Protein AF-T1GSB5-F1 (afdb_monomer_lite)

Structure (mmCIF, N/CA/C/O backbone):
data_AF-T1GSB5-F1
#
_entry.id   AF-T1GSB5-F1
#
loop_
_atom_site.group_PDB
_atom_site.id
_atom_site.type_symbol
_atom_site.label_atom_id
_atom_site.label_alt_id
_atom_site.label_comp_id
_atom_site.label_asym_id
_atom_site.label_entity_id
_atom_site.label_seq_id
_atom_site.pdbx_PDB_ins_code
_atom_site.Cartn_x
_atom_site.Cartn_y
_atom_site.Cartn_z
_atom_site.occupancy
_atom_site.B_iso_or_equiv
_atom_site.auth_seq_id
_atom_site.auth_comp_id
_atom_site.auth_asym_id
_atom_site.auth_atom_id
_atom_site.pdbx_PDB_model_num
ATOM 1 N N . MET A 1 1 ? -2.042 24.704 -42.671 1.00 27.41 1 MET A N 1
ATOM 2 C CA . MET A 1 1 ? -1.997 23.241 -42.482 1.00 27.41 1 MET A CA 1
ATOM 3 C C . MET A 1 1 ? -1.054 22.959 -41.323 1.00 27.41 1 MET A C 1
ATOM 5 O O . MET A 1 1 ? 0.122 23.204 -41.511 1.00 27.41 1 MET A O 1
ATOM 9 N N . GLN A 1 2 ? -1.599 22.495 -40.184 1.00 26.61 2 GLN A N 1
ATOM 10 C CA . GLN A 1 2 ? -0.945 21.696 -39.120 1.00 26.61 2 GLN A CA 1
ATOM 11 C C . GLN A 1 2 ? 0.297 22.291 -38.406 1.00 26.61 2 GLN A C 1
ATOM 13 O O . GLN A 1 2 ? 1.232 22.729 -39.048 1.00 26.61 2 GLN A O 1
ATOM 18 N N . ARG A 1 3 ? 0.440 22.290 -37.076 1.00 23.73 3 ARG A N 1
ATOM 19 C CA . ARG A 1 3 ? -0.211 21.574 -35.964 1.00 23.73 3 ARG A CA 1
ATOM 20 C C . ARG A 1 3 ? -0.154 22.476 -34.725 1.00 23.73 3 ARG A C 1
ATOM 22 O O . ARG A 1 3 ? 0.931 22.898 -34.340 1.00 23.73 3 ARG A O 1
ATOM 29 N N . GLU A 1 4 ? -1.296 22.697 -34.084 1.00 26.02 4 GLU A N 1
ATOM 30 C CA . GLU A 1 4 ? -1.343 23.079 -32.673 1.00 26.02 4 GLU A CA 1
ATOM 31 C C . GLU A 1 4 ? -1.074 21.816 -31.849 1.00 26.02 4 GLU A C 1
ATOM 33 O O . GLU A 1 4 ? -1.801 20.824 -31.935 1.00 26.02 4 GLU A O 1
ATOM 38 N N . THR A 1 5 ? 0.027 21.812 -31.106 1.00 27.00 5 THR A N 1
ATOM 39 C CA . THR A 1 5 ? 0.321 20.797 -30.096 1.00 27.00 5 THR A CA 1
ATOM 40 C C . THR A 1 5 ? -0.584 21.059 -28.899 1.00 27.00 5 THR A C 1
ATOM 42 O O . THR A 1 5 ? -0.429 22.077 -28.230 1.00 27.00 5 THR A O 1
ATOM 45 N N . SER A 1 6 ? -1.556 20.179 -28.646 1.00 25.17 6 SER A N 1
ATOM 46 C CA . SER A 1 6 ? -2.452 20.335 -27.501 1.00 25.17 6 SER A CA 1
ATOM 47 C C . SER A 1 6 ? -1.686 20.114 -26.194 1.00 25.17 6 SER A C 1
ATOM 49 O O . SER A 1 6 ? -1.368 18.979 -25.825 1.00 25.17 6 SER A O 1
ATOM 51 N N . ASP A 1 7 ? -1.429 21.206 -25.486 1.00 26.95 7 ASP A N 1
ATOM 52 C CA . ASP A 1 7 ? -1.072 21.219 -24.075 1.00 26.95 7 ASP A CA 1
ATOM 53 C C . ASP A 1 7 ? -2.255 20.710 -23.234 1.00 26.95 7 ASP A C 1
ATOM 55 O O . ASP A 1 7 ? -3.081 21.481 -22.752 1.00 26.95 7 ASP A O 1
ATOM 59 N N . TYR A 1 8 ? -2.331 19.398 -23.009 1.00 25.22 8 TYR A N 1
ATOM 60 C CA . TYR A 1 8 ? -3.141 18.825 -21.926 1.00 25.22 8 TYR A CA 1
ATOM 61 C C . TYR A 1 8 ? -2.272 18.593 -20.684 1.00 25.22 8 TYR A C 1
ATOM 63 O O . TYR A 1 8 ? -2.191 17.495 -20.137 1.00 25.22 8 TYR A O 1
ATOM 71 N N . TYR A 1 9 ? -1.627 19.659 -20.208 1.00 25.52 9 TYR A N 1
ATOM 72 C CA . TYR A 1 9 ? -1.204 19.745 -18.814 1.00 25.52 9 TYR A CA 1
ATOM 73 C C . TYR A 1 9 ? -2.394 20.240 -17.998 1.00 25.52 9 TYR A C 1
ATOM 75 O O . TYR A 1 9 ? -2.646 21.444 -17.909 1.00 25.52 9 TYR A O 1
ATOM 83 N N . GLN A 1 10 ? -3.127 19.327 -17.360 1.00 25.50 10 GLN A N 1
ATOM 84 C CA . GLN A 1 10 ? -4.038 19.736 -16.300 1.00 25.50 10 GLN A CA 1
ATOM 85 C C . GLN A 1 10 ? -3.184 20.168 -15.100 1.00 25.50 10 GLN A C 1
ATOM 87 O O . GLN A 1 10 ? -2.739 19.359 -14.289 1.00 25.50 10 GLN A O 1
ATOM 92 N N . LYS A 1 11 ? -2.897 21.475 -15.036 1.00 24.28 11 LYS A N 1
ATOM 93 C CA . LYS A 1 11 ? -2.396 22.163 -13.844 1.00 24.28 11 LYS A CA 1
ATOM 94 C C . LYS A 1 11 ? -3.353 21.850 -12.689 1.00 24.28 11 LYS A C 1
ATOM 96 O O . LYS A 1 11 ? -4.417 22.459 -12.606 1.00 24.28 11 LYS A O 1
ATOM 101 N N . CYS A 1 12 ? -2.971 20.962 -11.770 1.00 30.05 12 CYS A N 1
ATOM 102 C CA . CYS A 1 12 ? -3.531 20.994 -10.421 1.00 30.05 12 CYS A CA 1
ATOM 103 C C . CYS A 1 12 ? -3.135 22.348 -9.823 1.00 30.05 12 CYS A C 1
ATOM 105 O O . CYS A 1 12 ? -1.967 22.610 -9.531 1.00 30.05 12 CYS A O 1
ATOM 107 N N . ALA A 1 13 ? -4.102 23.262 -9.776 1.00 26.34 13 ALA A N 1
ATOM 108 C CA . ALA A 1 13 ? -3.912 24.616 -9.300 1.00 26.34 13 ALA A CA 1
ATOM 109 C C . ALA A 1 13 ? -3.315 24.609 -7.884 1.00 26.34 13 ALA A C 1
ATOM 111 O O . ALA A 1 13 ? -3.711 23.826 -7.020 1.00 26.34 13 ALA A O 1
ATOM 112 N N . ARG A 1 14 ? -2.349 25.511 -7.671 1.00 24.28 14 ARG A N 1
ATOM 113 C CA . ARG A 1 14 ? -1.792 25.895 -6.367 1.00 24.28 14 ARG A CA 1
ATOM 114 C C . ARG A 1 14 ? -2.858 25.864 -5.272 1.00 24.28 14 ARG A C 1
ATOM 116 O O . ARG A 1 14 ? -3.830 26.594 -5.391 1.00 24.28 14 ARG A O 1
ATOM 123 N N . SER A 1 15 ? -2.594 25.109 -4.201 1.00 37.84 15 SER A N 1
ATOM 124 C CA . SER A 1 15 ? -3.119 25.295 -2.837 1.00 37.84 15 SER A CA 1
ATOM 125 C C . SER A 1 15 ? -4.451 26.057 -2.758 1.00 37.84 15 SER A C 1
ATOM 127 O O . SER A 1 15 ? -4.499 27.199 -2.297 1.00 37.84 15 SER A O 1
ATOM 129 N N . VAL A 1 16 ? -5.538 25.417 -3.182 1.00 24.28 16 VAL A N 1
ATOM 130 C CA . VAL A 1 16 ? -6.895 25.873 -2.875 1.00 24.28 16 VAL A CA 1
ATOM 131 C C . VAL A 1 16 ? -7.483 24.875 -1.888 1.00 24.28 16 VAL A C 1
ATOM 133 O O . VAL A 1 16 ? -7.321 23.665 -2.048 1.00 24.28 16 VAL A O 1
ATOM 136 N N . LYS A 1 17 ? -8.086 25.397 -0.817 1.00 27.80 17 LYS A N 1
ATOM 137 C CA . LYS A 1 17 ? -8.740 24.630 0.249 1.00 27.80 17 LYS A CA 1
ATOM 138 C C . LYS A 1 17 ? -9.558 23.468 -0.322 1.00 27.80 17 LYS A C 1
ATOM 140 O O . LYS A 1 17 ? -10.192 23.614 -1.361 1.00 27.80 17 LYS A O 1
ATOM 145 N N . PHE A 1 18 ? -9.515 22.350 0.403 1.00 35.91 18 PHE A N 1
ATOM 146 C CA . PHE A 1 18 ? -10.178 21.075 0.131 1.00 35.91 18 PHE A CA 1
ATOM 147 C C . PHE A 1 18 ? -11.521 21.261 -0.596 1.00 35.91 18 PHE A C 1
ATOM 149 O O . PHE A 1 18 ? -12.503 21.677 0.011 1.00 35.91 18 PHE A O 1
ATOM 156 N N . GLN A 1 19 ? -11.558 20.977 -1.898 1.00 30.72 19 GLN A N 1
ATOM 157 C CA . GLN A 1 19 ? -12.811 20.893 -2.639 1.00 30.72 19 GLN A CA 1
ATOM 158 C C . GLN A 1 19 ? -13.264 19.438 -2.591 1.00 30.72 19 GLN A C 1
ATOM 160 O O . GLN A 1 19 ? -12.695 18.566 -3.250 1.00 30.72 19 GLN A O 1
ATOM 165 N N . THR A 1 20 ? -14.272 19.167 -1.762 1.00 37.06 20 THR A N 1
ATOM 166 C CA . THR A 1 20 ? -15.115 17.990 -1.941 1.00 37.06 20 THR A CA 1
ATOM 167 C C . THR A 1 20 ? -15.733 18.151 -3.327 1.00 37.06 20 THR A C 1
ATOM 169 O O . THR A 1 20 ? -16.366 19.163 -3.607 1.00 37.06 20 THR A O 1
ATOM 172 N N . ALA A 1 21 ? -15.499 17.218 -4.245 1.00 36.66 21 ALA A N 1
ATOM 173 C CA . ALA A 1 21 ? -16.064 17.270 -5.595 1.00 36.66 21 ALA A CA 1
ATOM 174 C C . ALA A 1 21 ? -17.594 17.019 -5.583 1.00 36.66 21 ALA A C 1
ATOM 176 O O . ALA A 1 21 ? -18.083 16.152 -6.291 1.00 36.66 21 ALA A O 1
ATOM 177 N N . GLY A 1 22 ? -18.344 17.685 -4.698 1.00 36.50 22 GLY A N 1
ATOM 178 C CA . GL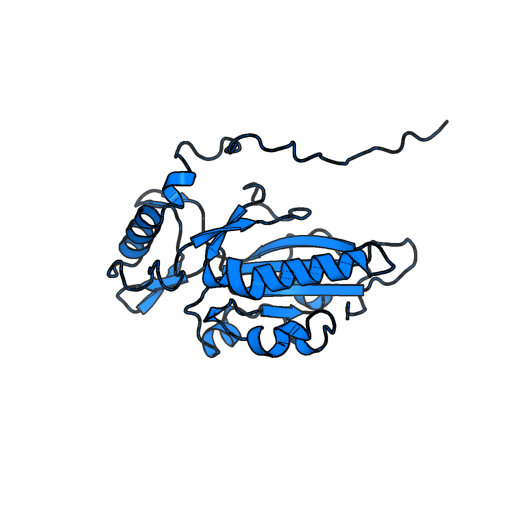Y A 1 22 ? -19.780 17.496 -4.473 1.00 36.50 22 GLY A CA 1
ATOM 179 C C . GLY A 1 22 ? -20.179 16.193 -3.766 1.00 36.50 22 GLY A C 1
ATOM 180 O O . GLY A 1 22 ? -21.348 16.022 -3.459 1.00 36.50 22 GLY A O 1
ATOM 181 N N . PHE A 1 23 ? -19.241 15.282 -3.476 1.00 39.94 23 PHE A N 1
ATOM 182 C CA . PHE A 1 23 ? -19.551 13.936 -2.957 1.00 39.94 23 PHE A CA 1
ATOM 183 C C . PHE A 1 23 ? -19.761 13.829 -1.436 1.00 39.94 23 PHE A C 1
ATOM 185 O O . PHE A 1 23 ? -20.215 12.791 -0.955 1.00 39.94 23 PHE A O 1
ATOM 192 N N . PHE A 1 24 ? -19.417 14.858 -0.660 1.00 44.34 24 PHE A N 1
ATOM 193 C CA . PHE A 1 24 ? -19.464 14.805 0.804 1.00 44.34 24 PHE A CA 1
ATOM 194 C C . PHE A 1 24 ? -20.102 16.075 1.370 1.00 44.34 24 PHE A C 1
ATOM 196 O O . PHE A 1 24 ? -19.541 17.158 1.215 1.00 44.34 24 PHE A O 1
ATOM 203 N N . GLU A 1 25 ? -21.253 15.922 2.033 1.00 44.69 25 GLU A N 1
ATOM 204 C CA . GLU A 1 25 ? -21.880 16.964 2.865 1.00 44.69 25 GLU A CA 1
ATOM 205 C C . GLU A 1 25 ? -21.176 17.101 4.231 1.00 44.69 25 GLU A C 1
ATOM 207 O O . GLU A 1 25 ? -21.160 18.176 4.827 1.00 44.69 25 GLU A O 1
ATOM 212 N N . ASP A 1 26 ? -20.525 16.030 4.703 1.00 52.28 26 ASP A N 1
ATOM 213 C CA . ASP A 1 26 ? -19.710 16.030 5.918 1.00 52.28 26 ASP A CA 1
ATOM 214 C C . ASP A 1 26 ? -18.351 16.711 5.703 1.00 52.28 26 ASP A C 1
ATOM 216 O O . ASP A 1 26 ? -17.688 16.538 4.675 1.00 52.28 26 ASP A O 1
ATOM 220 N N . ASN A 1 27 ? -17.860 17.406 6.736 1.00 67.00 27 ASN A N 1
ATOM 221 C CA . ASN A 1 27 ? -16.474 17.865 6.782 1.00 67.00 27 ASN A CA 1
ATOM 222 C C . ASN A 1 27 ? -15.537 16.644 6.830 1.00 67.00 27 ASN A C 1
ATOM 224 O O . ASN A 1 27 ? -15.262 16.100 7.901 1.00 67.00 27 ASN A O 1
ATOM 228 N N . VAL A 1 28 ? -15.042 16.218 5.665 1.00 68.75 28 VAL A N 1
ATOM 229 C CA . VAL A 1 28 ? -14.141 15.066 5.495 1.00 68.75 28 VAL A CA 1
ATOM 230 C C . VAL A 1 28 ? -12.932 15.149 6.430 1.00 68.75 28 VAL A C 1
ATOM 232 O O . VAL A 1 28 ? -12.463 14.121 6.915 1.00 68.75 28 VAL A O 1
ATOM 235 N N . ASP A 1 29 ? -12.465 16.353 6.776 1.00 73.19 29 ASP A N 1
ATOM 236 C CA . ASP A 1 29 ? -11.360 16.529 7.718 1.00 73.19 29 ASP A CA 1
ATOM 237 C C . ASP A 1 29 ? -11.669 15.932 9.095 1.00 73.19 29 ASP A C 1
ATOM 239 O O . ASP A 1 29 ? -10.795 15.337 9.728 1.00 73.19 29 ASP A O 1
ATOM 243 N N . ARG A 1 30 ? -12.929 16.029 9.531 1.00 81.69 30 ARG A N 1
ATOM 244 C CA . ARG A 1 30 ? -13.403 15.458 10.792 1.00 81.69 30 ARG A CA 1
ATOM 245 C C . ARG A 1 30 ? -13.349 13.934 10.772 1.00 81.69 30 ARG A C 1
ATOM 247 O O . ARG A 1 30 ? -12.925 13.354 11.771 1.00 81.69 30 ARG A O 1
ATOM 254 N N . LEU A 1 31 ? -13.710 13.304 9.651 1.00 83.88 31 LEU A N 1
ATOM 255 C CA . LEU A 1 31 ? -13.677 11.842 9.493 1.00 83.88 31 LEU A CA 1
ATOM 256 C C . LEU A 1 31 ? -12.251 11.293 9.630 1.00 83.88 31 LEU A C 1
ATOM 258 O O . LEU A 1 31 ? -12.049 10.226 10.200 1.00 83.88 31 LEU A O 1
ATOM 262 N N . TYR A 1 32 ? -11.254 12.064 9.186 1.00 86.00 32 TYR A N 1
ATOM 263 C CA . TYR A 1 32 ? -9.837 11.742 9.357 1.00 86.00 32 TYR A CA 1
ATOM 264 C C . TYR A 1 32 ? -9.255 12.167 10.716 1.00 86.00 32 TYR A C 1
ATOM 266 O O . TYR A 1 32 ? -8.073 11.936 10.957 1.00 86.00 32 TYR A O 1
ATOM 274 N N . SER A 1 33 ? -10.023 12.745 11.640 1.00 90.69 33 SER A N 1
ATOM 275 C CA . SER A 1 33 ? -9.501 12.998 12.987 1.00 90.69 33 SER A CA 1
ATOM 276 C C . SER A 1 33 ? -9.303 11.682 13.744 1.00 90.69 33 SER A C 1
ATOM 278 O O . SER A 1 33 ? -10.153 10.795 13.679 1.00 90.69 33 SER A O 1
ATOM 280 N N . PHE A 1 34 ? -8.211 11.567 14.506 1.00 92.88 34 PHE A N 1
ATOM 281 C CA . PHE A 1 34 ? -7.901 10.355 15.277 1.00 92.88 34 PHE A CA 1
ATOM 282 C C . PHE A 1 34 ? -9.098 9.863 16.104 1.00 92.88 34 PHE A C 1
ATOM 284 O O . PHE A 1 34 ? -9.452 8.692 16.041 1.00 92.88 34 PHE A O 1
ATOM 291 N N . ASN A 1 35 ? -9.760 10.774 16.827 1.00 94.19 35 ASN A N 1
ATOM 292 C CA . ASN A 1 35 ? -10.900 10.435 17.681 1.00 94.19 35 ASN A CA 1
ATOM 293 C C . ASN A 1 35 ? -12.100 9.922 16.867 1.00 94.19 35 ASN A C 1
ATOM 295 O O . ASN A 1 35 ? -12.763 8.984 17.298 1.00 94.19 35 ASN A O 1
ATOM 299 N N . SER A 1 36 ? -12.366 10.501 15.689 1.00 93.19 36 SER A N 1
ATOM 300 C CA . SER A 1 36 ? -13.464 10.050 14.826 1.00 93.19 36 SER A CA 1
ATOM 301 C C . SER A 1 36 ? -13.207 8.645 14.294 1.00 93.19 36 SER A C 1
ATOM 303 O O . SER A 1 36 ? -14.058 7.774 14.446 1.00 93.19 36 SER A O 1
ATOM 305 N N . GLN A 1 37 ? -12.027 8.403 13.718 1.00 93.81 37 GLN A N 1
ATOM 306 C CA . GLN A 1 37 ? -11.671 7.093 13.163 1.00 93.81 37 GLN A CA 1
ATOM 307 C C . GLN A 1 37 ? -11.713 6.005 14.234 1.00 93.81 37 GLN A C 1
ATOM 309 O O . GLN A 1 37 ? -12.339 4.963 14.049 1.00 93.81 37 GLN A O 1
ATOM 314 N N . LYS A 1 38 ? -11.075 6.292 15.375 1.00 95.50 38 LYS A N 1
ATOM 315 C CA . LYS A 1 38 ? -11.002 5.413 16.534 1.00 95.50 38 LYS A CA 1
ATOM 316 C C . LYS A 1 38 ? -12.399 5.020 17.011 1.00 95.50 38 LYS A C 1
ATOM 318 O O . LYS A 1 38 ? -12.650 3.833 17.201 1.00 95.50 38 LYS A O 1
ATOM 323 N N . SER A 1 39 ? -13.314 5.982 17.127 1.00 95.75 39 SER A N 1
ATOM 324 C CA . SER A 1 39 ? -14.686 5.718 17.561 1.00 95.75 39 SER A CA 1
ATOM 325 C C . SER A 1 39 ? -15.496 4.935 16.520 1.00 95.75 39 SER A C 1
ATOM 327 O O . SER A 1 39 ? -16.084 3.903 16.845 1.00 95.75 39 SER A O 1
ATOM 329 N N . VAL A 1 40 ? -15.490 5.370 15.254 1.00 95.25 40 VAL A N 1
ATOM 330 C CA . VAL A 1 40 ? -16.286 4.755 14.175 1.00 95.25 40 VAL A CA 1
ATOM 331 C C . VAL A 1 40 ? -15.856 3.312 13.916 1.00 95.25 40 VAL A C 1
ATOM 333 O O . VAL A 1 40 ? -16.686 2.403 13.956 1.00 95.25 40 VAL A O 1
ATOM 336 N N . ILE A 1 41 ? -14.560 3.080 13.697 1.00 96.81 41 ILE A N 1
ATOM 337 C CA . ILE A 1 41 ? -14.050 1.757 13.317 1.00 96.81 41 ILE A CA 1
ATOM 338 C C . ILE A 1 41 ? -14.158 0.784 14.492 1.00 96.81 41 ILE A C 1
ATOM 340 O O . ILE A 1 41 ? -14.608 -0.346 14.312 1.00 96.81 41 ILE A O 1
ATOM 344 N N . SER A 1 42 ? -13.824 1.213 15.711 1.00 97.25 42 SER A N 1
ATOM 345 C CA . SER A 1 42 ? -13.904 0.325 16.878 1.00 97.25 42 SER A CA 1
ATOM 346 C C . SER A 1 42 ? -15.346 -0.052 17.209 1.00 97.25 42 SER A C 1
ATOM 348 O O . SER A 1 42 ? -15.613 -1.212 17.518 1.00 97.25 42 SER A O 1
ATOM 350 N N . LYS A 1 43 ? -16.293 0.886 17.056 1.00 97.06 43 LYS A N 1
ATOM 351 C CA . LYS A 1 43 ? -17.728 0.607 17.184 1.00 97.06 43 LYS A CA 1
ATOM 352 C C . LYS A 1 43 ? -18.216 -0.370 16.115 1.00 97.06 43 LYS A C 1
ATOM 354 O O . LYS A 1 43 ? -18.922 -1.311 16.463 1.00 97.06 43 LYS A O 1
ATOM 359 N N . SER A 1 44 ? -17.830 -0.176 14.851 1.00 96.06 44 SER A N 1
ATOM 360 C CA . SER A 1 44 ? -18.186 -1.086 13.749 1.00 96.06 44 SER A CA 1
ATOM 361 C C . SER A 1 44 ? -17.680 -2.513 14.004 1.00 96.06 44 SER A C 1
ATOM 363 O O . SER A 1 44 ? -18.412 -3.483 13.814 1.00 96.06 44 SER A O 1
ATOM 365 N N . LEU A 1 45 ? -16.460 -2.644 14.532 1.00 97.00 45 LEU A N 1
ATOM 366 C CA . LEU A 1 45 ? -15.840 -3.925 14.883 1.00 97.00 45 LEU A CA 1
ATOM 367 C C . LEU A 1 45 ? -16.299 -4.488 16.244 1.00 97.00 45 LEU A C 1
ATOM 369 O O . LEU A 1 45 ? -15.967 -5.625 16.584 1.00 97.00 45 LEU A O 1
ATOM 373 N N . GLY A 1 46 ? -17.028 -3.710 17.048 1.00 97.12 46 GLY A N 1
ATOM 374 C CA . GLY A 1 46 ? -17.441 -4.083 18.401 1.00 97.12 46 GLY A CA 1
ATOM 375 C C . GLY A 1 46 ? -16.275 -4.312 19.372 1.00 97.12 46 GLY A C 1
ATOM 376 O O . GLY A 1 46 ? -16.385 -5.169 20.245 1.00 97.12 46 GLY A O 1
ATOM 377 N N . VAL A 1 47 ? -15.154 -3.605 19.207 1.00 97.56 47 VAL A N 1
ATOM 378 C CA . VAL A 1 47 ? -13.928 -3.758 20.015 1.00 97.56 47 VAL A CA 1
ATOM 379 C C . VAL A 1 47 ? -13.631 -2.509 20.844 1.00 97.56 47 VAL A C 1
ATOM 381 O O . VAL A 1 47 ? -14.155 -1.430 20.575 1.00 97.56 47 VAL A O 1
ATOM 384 N N . ALA A 1 48 ? -12.752 -2.644 21.841 1.00 97.31 48 ALA A N 1
ATOM 385 C CA . ALA A 1 48 ? -12.235 -1.499 22.581 1.00 97.31 48 ALA A CA 1
ATOM 386 C C . ALA A 1 48 ? -11.465 -0.552 21.653 1.00 97.31 48 ALA A C 1
AT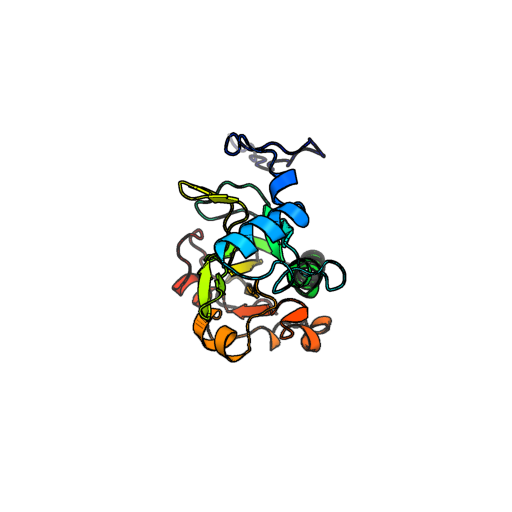OM 388 O O . ALA A 1 48 ? -10.696 -0.992 20.794 1.00 97.31 48 ALA A O 1
ATOM 389 N N . GLU A 1 49 ? -11.619 0.752 21.873 1.00 94.56 49 GLU A N 1
ATOM 390 C CA . GLU A 1 49 ? -11.027 1.756 20.996 1.00 94.56 49 GLU A CA 1
ATOM 391 C C . GLU A 1 49 ? -9.484 1.754 20.981 1.00 94.56 49 GLU A C 1
ATOM 393 O O . GLU A 1 49 ? -8.863 2.297 20.072 1.00 94.56 49 GLU A O 1
ATOM 398 N N . THR A 1 50 ? -8.848 1.148 21.984 1.00 94.38 50 THR A N 1
ATOM 399 C CA . THR A 1 50 ? -7.389 1.003 22.097 1.00 94.38 50 THR A CA 1
ATOM 400 C C . THR A 1 50 ? -6.833 -0.213 21.352 1.00 94.38 50 THR A C 1
ATOM 402 O O . THR A 1 50 ? -5.619 -0.357 21.267 1.00 94.38 50 THR A O 1
ATOM 405 N N . LYS A 1 51 ? -7.681 -1.095 20.797 1.00 96.56 51 LYS A N 1
ATOM 406 C CA . LYS A 1 51 ? -7.229 -2.341 20.148 1.00 96.56 51 LYS A CA 1
ATOM 407 C C . LYS A 1 51 ? -6.398 -2.088 18.884 1.00 96.56 51 LYS A C 1
ATOM 409 O O . LYS A 1 51 ? -5.426 -2.797 18.647 1.00 96.56 51 LYS A O 1
ATOM 414 N N . TYR A 1 52 ? -6.806 -1.110 18.074 1.00 96.69 52 TYR A N 1
ATOM 415 C CA . TYR A 1 52 ? -6.223 -0.828 16.752 1.00 96.69 52 TYR A CA 1
ATOM 416 C C . TYR A 1 52 ? -5.792 0.631 16.558 1.00 96.69 52 TYR A C 1
ATOM 418 O O . TYR A 1 52 ? -5.366 1.004 15.471 1.00 96.69 52 TYR A O 1
ATOM 426 N N . PHE A 1 53 ? -5.938 1.484 17.572 1.00 96.56 53 PHE A N 1
ATOM 427 C CA . PHE A 1 53 ? -5.611 2.900 17.443 1.00 96.56 53 PHE A CA 1
ATOM 428 C C . PHE A 1 53 ? -4.709 3.355 18.575 1.00 96.56 53 PHE A C 1
ATOM 430 O O . PHE A 1 53 ? -5.082 3.294 19.747 1.00 96.56 53 PHE A O 1
ATOM 437 N N . ASP A 1 54 ? -3.551 3.878 18.191 1.00 96.06 54 ASP A N 1
ATOM 438 C CA . ASP A 1 54 ? -2.557 4.453 19.085 1.00 96.06 54 ASP A CA 1
ATOM 439 C C . ASP A 1 54 ? -1.824 5.591 18.366 1.00 96.06 54 ASP A C 1
ATOM 441 O O . ASP A 1 54 ? -1.308 5.421 17.261 1.00 96.06 54 ASP A O 1
ATOM 445 N N . LYS A 1 55 ? -1.794 6.775 18.983 1.00 92.88 55 LYS A N 1
ATOM 446 C CA . LYS A 1 55 ? -1.100 7.931 18.408 1.00 92.88 55 LYS A CA 1
ATOM 447 C C . LYS A 1 55 ? 0.412 7.779 18.496 1.00 92.88 55 LYS A C 1
ATOM 449 O O . LYS A 1 55 ? 1.091 8.187 17.559 1.00 92.88 55 LYS A O 1
ATOM 454 N N . GLU A 1 56 ? 0.922 7.218 19.590 1.00 93.88 56 GLU A N 1
ATOM 455 C CA . GLU A 1 56 ? 2.362 7.145 19.855 1.00 93.88 56 GLU A CA 1
ATOM 456 C C . GLU A 1 56 ? 3.046 6.208 18.858 1.00 93.88 56 GLU A C 1
ATOM 458 O O . GLU A 1 56 ? 4.066 6.557 18.265 1.00 93.88 56 GLU A O 1
ATOM 463 N N . SER A 1 57 ? 2.404 5.077 18.562 1.00 92.94 57 SER A N 1
ATOM 464 C CA . SER A 1 57 ? 2.872 4.114 17.561 1.00 92.94 57 SER A CA 1
ATOM 465 C C . SER A 1 57 ? 2.470 4.453 16.116 1.00 92.94 57 SER A C 1
ATOM 467 O O . SER A 1 57 ? 2.640 3.622 15.226 1.00 92.94 57 SER A O 1
ATOM 469 N N . ASN A 1 58 ? 1.922 5.645 15.842 1.00 94.44 58 ASN A N 1
ATOM 470 C CA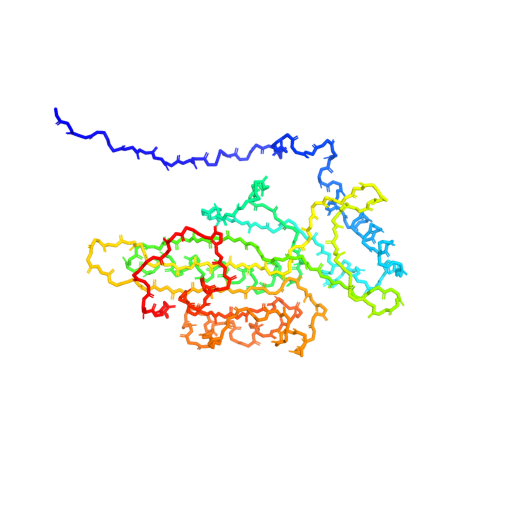 . ASN A 1 58 ? 1.400 6.033 14.521 1.00 94.44 58 ASN A CA 1
ATOM 471 C C . ASN A 1 58 ? 0.333 5.072 13.945 1.00 94.44 58 ASN A C 1
ATOM 473 O O . ASN A 1 58 ? 0.192 4.912 12.730 1.00 94.44 58 ASN A O 1
ATOM 477 N N . LEU A 1 59 ? -0.453 4.430 14.806 1.00 96.19 59 LEU A N 1
ATOM 478 C CA . LEU A 1 59 ? -1.555 3.547 14.430 1.00 96.19 59 LEU A CA 1
ATOM 479 C C . LEU A 1 59 ? -2.838 4.367 14.281 1.00 96.19 59 LEU A C 1
ATOM 481 O O . LEU A 1 59 ? -3.717 4.385 15.141 1.00 96.19 59 LEU A O 1
ATOM 485 N N . PHE A 1 60 ? -2.913 5.094 13.171 1.00 95.44 60 PHE A N 1
ATOM 486 C CA . PHE A 1 60 ? -4.092 5.829 12.723 1.00 95.44 60 PHE A CA 1
ATOM 487 C C . PHE A 1 60 ? -4.050 6.014 11.206 1.00 95.44 60 PHE A C 1
ATOM 489 O O . PHE A 1 60 ? -2.995 5.859 10.588 1.00 95.44 60 PHE A O 1
ATOM 496 N N . LEU A 1 61 ? -5.184 6.351 10.593 1.00 92.81 61 LEU A N 1
ATOM 497 C CA . LEU A 1 61 ? -5.255 6.584 9.155 1.00 92.81 61 LEU A CA 1
ATOM 498 C C . LEU A 1 61 ? -4.955 8.056 8.854 1.00 92.81 61 LEU A C 1
ATOM 500 O O . LEU A 1 61 ? -5.555 8.967 9.421 1.00 92.81 61 LEU A O 1
ATOM 504 N N . SER A 1 62 ? -4.033 8.312 7.941 1.00 87.12 62 SER A N 1
ATOM 505 C CA . SER A 1 62 ? -3.804 9.622 7.352 1.00 87.12 62 SER A CA 1
ATOM 506 C C . SER A 1 62 ? -4.355 9.673 5.930 1.00 87.12 62 SER A C 1
ATOM 508 O O . SER A 1 62 ? -4.811 8.677 5.360 1.00 87.12 62 SER A O 1
ATOM 510 N N . ARG A 1 63 ? -4.355 10.873 5.348 1.00 79.31 63 ARG A N 1
ATOM 511 C CA . ARG A 1 63 ? -4.687 11.045 3.934 1.00 79.31 63 ARG A CA 1
ATOM 512 C C . ARG A 1 63 ? -3.470 10.636 3.114 1.00 79.31 63 ARG A C 1
ATOM 514 O O . ARG A 1 63 ? -2.479 11.363 3.084 1.00 79.31 63 ARG A O 1
ATOM 521 N N . GLY A 1 64 ? -3.543 9.484 2.466 1.00 58.62 64 GLY A N 1
ATOM 522 C CA . GLY A 1 64 ? -2.507 9.029 1.550 1.00 58.62 64 GLY A CA 1
ATOM 523 C C . GLY A 1 64 ? -2.634 9.704 0.200 1.00 58.62 64 GLY A C 1
ATOM 524 O O . GLY A 1 64 ? -3.741 9.742 -0.319 1.00 58.62 64 GLY A O 1
ATOM 525 N N . HIS A 1 65 ? -1.544 10.210 -0.374 1.00 63.00 65 HIS A N 1
ATOM 526 C CA . HIS A 1 65 ? -1.567 10.847 -1.693 1.00 63.00 65 HIS A CA 1
ATOM 527 C C . HIS A 1 65 ? -1.447 9.807 -2.824 1.00 63.00 65 HIS A C 1
ATOM 529 O O . HIS A 1 65 ? -0.619 8.903 -2.782 1.00 63.00 65 HIS A O 1
ATOM 535 N N . LEU A 1 66 ? -2.255 9.963 -3.868 1.00 57.53 66 LEU A N 1
ATOM 536 C CA . LEU A 1 66 ? -2.285 9.183 -5.103 1.00 57.53 66 LEU A CA 1
ATOM 537 C C . LEU A 1 66 ? -1.871 10.107 -6.259 1.00 57.53 66 LEU A C 1
ATOM 539 O O . LEU A 1 66 ? -2.682 10.451 -7.110 1.00 57.53 66 LEU A O 1
ATOM 543 N N . ALA A 1 67 ? -0.632 10.600 -6.265 1.00 45.81 67 ALA A N 1
ATOM 544 C CA . ALA A 1 67 ? -0.177 11.516 -7.318 1.00 45.81 67 ALA A CA 1
ATOM 545 C C . ALA A 1 67 ? 0.274 10.744 -8.575 1.00 45.81 67 ALA A C 1
ATOM 547 O O . ALA A 1 67 ? 1.370 10.191 -8.586 1.00 45.81 67 ALA A O 1
ATOM 548 N N . GLY A 1 68 ? -0.557 10.685 -9.617 1.00 45.16 68 GLY A N 1
ATOM 549 C CA . GLY A 1 68 ? -0.308 10.032 -10.915 1.00 45.16 68 GLY A CA 1
ATOM 550 C C . GLY A 1 68 ? -1.605 9.967 -11.735 1.00 45.16 68 GLY A C 1
ATOM 551 O O . GLY A 1 68 ? -2.661 10.294 -11.198 1.00 45.16 68 GLY A O 1
ATOM 552 N N . LYS A 1 69 ? -1.572 9.563 -13.017 1.00 40.00 69 LYS A N 1
ATOM 553 C CA . LYS A 1 69 ? -2.804 9.420 -13.822 1.00 40.00 69 LYS A CA 1
ATOM 554 C C . LYS A 1 69 ? -3.699 8.370 -13.148 1.00 40.00 69 LYS A C 1
ATOM 556 O O . LYS A 1 69 ? -3.352 7.190 -13.123 1.00 40.00 69 LYS A O 1
ATOM 561 N N . ALA A 1 70 ? -4.788 8.824 -12.528 1.00 45.09 70 ALA A N 1
ATOM 562 C CA . ALA A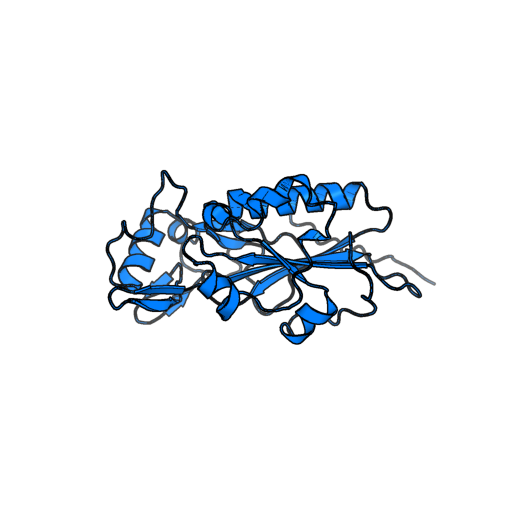 1 70 ? -5.736 7.983 -11.806 1.00 45.09 70 ALA A CA 1
ATOM 563 C C . ALA A 1 70 ? -6.514 7.135 -12.812 1.00 45.09 70 ALA A C 1
ATOM 565 O O . ALA A 1 70 ? -7.079 7.683 -13.760 1.00 45.09 70 ALA A O 1
ATOM 566 N N . ILE A 1 71 ? -6.502 5.808 -12.648 1.00 41.41 71 ILE A N 1
ATOM 567 C CA . ILE A 1 71 ? -7.224 4.910 -13.556 1.00 41.41 71 ILE A CA 1
ATOM 568 C C . ILE A 1 71 ? -8.001 3.881 -12.745 1.00 41.41 71 ILE A C 1
ATOM 570 O O . ILE A 1 71 ? -7.407 3.110 -11.993 1.00 41.41 71 ILE A O 1
ATOM 574 N N . GLY A 1 72 ? -9.327 3.926 -12.886 1.00 35.81 72 GLY A N 1
ATOM 575 C CA . GLY A 1 72 ? -10.305 3.145 -12.131 1.00 35.81 72 GLY A CA 1
ATOM 576 C C . GLY A 1 72 ? -11.474 4.011 -11.647 1.00 35.81 72 GLY A C 1
ATOM 577 O O . GLY A 1 72 ? -11.324 5.217 -11.466 1.00 35.81 72 GLY A O 1
ATOM 578 N N . ASP A 1 73 ? -12.632 3.380 -11.456 1.00 31.81 73 ASP A N 1
ATOM 579 C CA . ASP A 1 73 ? -13.970 3.964 -11.234 1.00 31.81 73 ASP A CA 1
ATOM 580 C C . ASP A 1 73 ? -14.176 4.629 -9.851 1.00 31.81 73 ASP A C 1
ATOM 582 O O . ASP A 1 73 ? -15.187 4.436 -9.182 1.00 31.81 73 ASP A O 1
ATOM 586 N N . ILE A 1 74 ? -13.182 5.372 -9.353 1.00 37.59 74 ILE A N 1
ATOM 587 C CA . ILE A 1 74 ? -13.280 6.100 -8.082 1.00 37.59 74 ILE A CA 1
ATOM 588 C C . ILE A 1 74 ? -12.705 7.504 -8.265 1.00 37.59 74 ILE A C 1
ATOM 590 O O . ILE A 1 74 ? -11.522 7.766 -8.043 1.00 37.59 74 ILE A O 1
ATOM 594 N N . SER A 1 75 ? -13.579 8.444 -8.621 1.00 35.25 75 SER A N 1
ATOM 595 C CA . SER A 1 75 ? -13.325 9.875 -8.470 1.00 35.25 75 SER A CA 1
ATOM 596 C C . SER A 1 75 ? -13.461 10.288 -6.996 1.00 35.25 75 SER A C 1
ATOM 598 O O . SER A 1 75 ? -14.446 10.897 -6.589 1.00 35.25 75 SER A O 1
ATOM 600 N N . ILE A 1 76 ? -12.451 9.975 -6.182 1.00 37.91 76 ILE A N 1
ATOM 601 C CA . ILE A 1 76 ? -12.095 10.771 -4.996 1.00 37.91 76 ILE A CA 1
ATOM 602 C C . ILE A 1 76 ? -10.639 11.168 -5.212 1.00 37.91 76 ILE A C 1
ATOM 604 O O . ILE A 1 76 ? -9.710 10.424 -4.902 1.00 37.91 76 ILE A O 1
ATOM 608 N N . CYS A 1 77 ? -10.470 12.310 -5.877 1.00 37.59 77 CYS A N 1
ATOM 609 C CA . CYS A 1 77 ? -9.198 12.789 -6.395 1.00 37.59 77 CYS A CA 1
ATOM 610 C C . CYS A 1 77 ? -8.080 12.726 -5.346 1.00 37.59 77 CYS A C 1
ATOM 612 O O . CYS A 1 77 ? -8.191 13.260 -4.243 1.00 37.59 77 CYS A O 1
ATOM 614 N N . GLU A 1 78 ? -6.987 12.081 -5.746 1.00 55.38 78 GLU A N 1
ATOM 615 C CA . GLU A 1 78 ? -5.664 12.099 -5.125 1.00 55.38 78 GLU A CA 1
ATOM 616 C C . GLU A 1 78 ? -5.533 11.577 -3.689 1.00 55.38 78 GLU A C 1
ATOM 618 O O . GLU A 1 78 ? -4.394 11.469 -3.248 1.00 55.38 78 GLU A O 1
ATOM 623 N N . ARG A 1 79 ? -6.593 11.272 -2.921 1.00 67.56 79 ARG A N 1
ATOM 624 C CA . ARG A 1 79 ? -6.418 10.898 -1.504 1.00 67.56 79 ARG A CA 1
ATOM 625 C C . ARG A 1 79 ? -7.316 9.770 -1.005 1.00 67.56 79 ARG A C 1
ATOM 627 O O . ARG A 1 79 ? -8.535 9.875 -1.060 1.00 67.56 79 ARG A O 1
ATOM 634 N N . ALA A 1 80 ? -6.707 8.735 -0.423 1.00 82.94 80 ALA A N 1
ATOM 635 C CA . ALA A 1 80 ? -7.409 7.612 0.208 1.00 82.94 80 ALA A CA 1
ATOM 636 C C . ALA A 1 80 ? -6.814 7.267 1.593 1.00 82.94 80 ALA A C 1
ATOM 638 O O . ALA A 1 80 ? -5.631 7.549 1.812 1.00 82.94 80 ALA A O 1
ATOM 639 N N . PRO A 1 81 ? -7.584 6.663 2.523 1.00 91.50 81 PRO A N 1
ATOM 640 C CA . PRO A 1 81 ? -7.102 6.361 3.873 1.00 91.50 81 PRO A CA 1
ATOM 641 C C . PRO A 1 81 ? -5.910 5.396 3.901 1.00 91.50 81 PRO A C 1
ATOM 643 O O . PRO A 1 81 ? -6.037 4.226 3.548 1.00 91.50 81 PRO A O 1
ATOM 646 N N . GLN A 1 82 ? -4.765 5.854 4.397 1.00 92.81 82 GLN A N 1
ATOM 647 C CA . GLN A 1 82 ? -3.571 5.026 4.585 1.00 92.81 82 GLN A CA 1
ATOM 648 C C . GLN A 1 82 ? -3.193 4.965 6.054 1.00 92.81 82 GLN A C 1
ATOM 650 O O . GLN A 1 82 ? -3.194 5.992 6.721 1.00 92.81 82 GLN A O 1
ATOM 655 N N . TRP A 1 83 ? -2.807 3.797 6.559 1.00 96.25 83 TRP A N 1
ATOM 656 C CA . TRP A 1 83 ? -2.204 3.713 7.888 1.00 96.25 83 TRP A CA 1
ATOM 657 C C . TRP A 1 83 ? -0.926 4.546 7.920 1.00 96.25 83 TRP A C 1
ATOM 659 O O . TRP A 1 83 ? -0.112 4.462 7.002 1.00 96.25 83 TRP A O 1
ATOM 669 N N . GLN A 1 84 ? -0.731 5.354 8.960 1.00 94.56 84 GLN A N 1
ATOM 670 C CA . GLN A 1 84 ? 0.409 6.265 9.027 1.00 94.56 84 GLN A CA 1
ATOM 671 C C . GLN A 1 84 ? 1.747 5.509 9.066 1.00 94.56 84 GLN A C 1
ATOM 673 O O . GLN A 1 84 ? 2.712 5.965 8.456 1.00 94.56 84 GLN A O 1
ATOM 678 N N . THR A 1 85 ? 1.786 4.326 9.682 1.00 95.00 85 THR A N 1
ATOM 679 C CA . THR A 1 85 ? 2.920 3.385 9.624 1.00 95.00 85 THR A CA 1
ATOM 680 C C . THR A 1 85 ? 3.265 2.919 8.206 1.00 95.00 85 THR A C 1
ATOM 682 O O . THR A 1 85 ? 4.433 2.697 7.901 1.00 95.00 85 THR A O 1
ATOM 685 N N . PHE A 1 86 ? 2.271 2.804 7.321 1.00 94.81 86 PHE A N 1
ATOM 686 C CA . PHE A 1 86 ? 2.456 2.490 5.904 1.00 94.81 86 PHE A CA 1
ATOM 687 C C . PHE A 1 86 ? 2.852 3.738 5.100 1.00 94.81 86 PHE A C 1
ATOM 689 O O . PHE A 1 86 ? 3.896 3.741 4.449 1.00 94.81 86 PHE A O 1
ATOM 696 N N . ASN A 1 87 ? 2.049 4.807 5.189 1.00 91.38 87 ASN A N 1
ATOM 697 C CA . ASN A 1 87 ? 2.225 6.056 4.440 1.00 91.38 87 ASN A CA 1
ATOM 698 C C . ASN A 1 87 ? 3.574 6.715 4.753 1.00 91.38 87 ASN A C 1
ATOM 700 O O . ASN A 1 87 ? 4.373 6.951 3.856 1.00 91.38 87 ASN A O 1
ATOM 704 N N . GLY A 1 88 ? 3.860 6.955 6.035 1.00 89.44 88 GLY A N 1
ATOM 705 C CA . GLY A 1 88 ? 5.113 7.561 6.489 1.00 89.44 88 GLY A CA 1
ATOM 706 C C . GLY A 1 88 ? 6.307 6.604 6.506 1.00 89.44 88 GLY A C 1
ATOM 707 O O . GLY A 1 88 ? 7.434 7.054 6.696 1.00 89.44 88 GLY A O 1
ATOM 708 N N . GLY A 1 89 ? 6.068 5.304 6.319 1.00 93.06 89 GLY A N 1
ATOM 709 C CA . GLY A 1 89 ? 7.095 4.271 6.292 1.00 93.06 89 GLY A CA 1
ATOM 710 C C . GLY A 1 89 ? 7.597 3.987 4.878 1.00 93.06 89 GLY A C 1
ATOM 711 O O . GLY A 1 89 ? 8.012 4.875 4.129 1.00 93.06 89 GLY A O 1
ATOM 712 N N . ASN A 1 90 ? 7.557 2.713 4.505 1.00 95.06 90 ASN A N 1
ATOM 713 C CA . ASN A 1 90 ? 8.076 2.207 3.245 1.00 95.06 90 ASN A CA 1
ATOM 714 C C . ASN A 1 90 ? 7.380 2.810 2.025 1.00 95.06 90 ASN A C 1
ATOM 716 O O . ASN A 1 90 ? 8.026 2.928 0.988 1.00 95.06 90 ASN A O 1
ATOM 720 N N . TRP A 1 91 ? 6.105 3.209 2.117 1.00 94.06 91 TRP A N 1
ATOM 721 C CA . TRP A 1 91 ? 5.418 3.840 0.987 1.00 94.06 91 TRP A CA 1
ATOM 722 C C . TRP A 1 91 ? 6.035 5.198 0.629 1.00 94.06 91 TRP A C 1
ATOM 724 O O . TRP A 1 91 ? 6.381 5.424 -0.529 1.00 94.06 91 TRP A O 1
ATOM 734 N N . ASN A 1 92 ? 6.285 6.067 1.613 1.00 90.38 92 ASN A N 1
ATOM 735 C CA . ASN A 1 92 ? 7.014 7.321 1.401 1.00 90.38 92 ASN 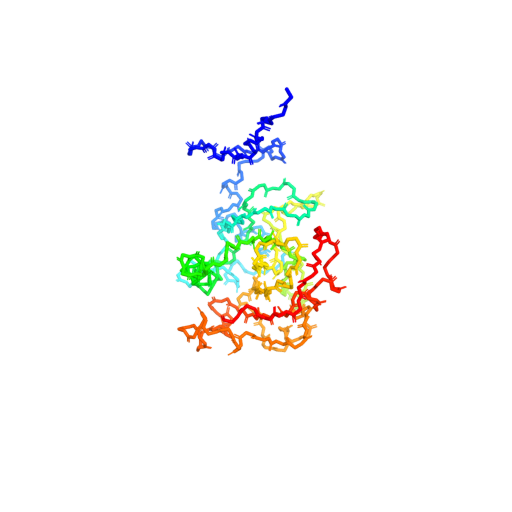A CA 1
ATOM 736 C C . ASN A 1 92 ? 8.433 7.070 0.860 1.00 90.38 92 ASN A C 1
ATOM 738 O O . ASN A 1 92 ? 8.877 7.729 -0.082 1.00 90.38 92 ASN A O 1
ATOM 742 N N . SER A 1 93 ? 9.145 6.081 1.406 1.00 91.50 93 SER A N 1
ATOM 743 C CA . SER A 1 93 ? 10.472 5.709 0.904 1.00 91.50 93 SER A CA 1
ATOM 744 C C . SER A 1 93 ? 10.438 5.224 -0.549 1.00 91.50 93 SER A C 1
ATOM 746 O O . SER A 1 93 ? 11.299 5.607 -1.343 1.00 91.50 93 SER A O 1
ATOM 748 N N . LEU A 1 94 ? 9.434 4.430 -0.927 1.00 92.75 94 LEU A N 1
ATOM 749 C CA . LEU A 1 94 ? 9.193 4.008 -2.306 1.00 92.75 94 LEU A CA 1
ATOM 750 C C . LEU A 1 94 ? 8.978 5.221 -3.218 1.00 92.75 94 LEU A C 1
ATOM 752 O O . LEU A 1 94 ? 9.632 5.323 -4.252 1.00 92.75 94 LEU A O 1
ATOM 756 N N . GLU A 1 95 ? 8.109 6.158 -2.836 1.00 87.88 95 GLU A N 1
ATOM 757 C CA . GLU A 1 95 ? 7.821 7.355 -3.637 1.00 87.88 95 GLU A CA 1
ATOM 758 C C . GLU A 1 95 ? 9.062 8.238 -3.835 1.00 87.88 95 GLU A C 1
ATOM 760 O O . GLU A 1 95 ? 9.290 8.755 -4.932 1.00 87.88 95 GLU A O 1
ATOM 765 N N . ASN A 1 96 ? 9.915 8.355 -2.815 1.00 85.44 96 ASN A N 1
ATOM 766 C CA . ASN A 1 96 ? 11.185 9.072 -2.925 1.00 85.44 96 ASN A CA 1
ATOM 767 C C . ASN A 1 96 ? 12.176 8.369 -3.868 1.00 85.44 96 ASN A C 1
ATOM 769 O O . ASN A 1 96 ? 12.818 9.039 -4.679 1.00 85.44 96 ASN A O 1
ATOM 773 N N . ASN A 1 97 ? 12.261 7.035 -3.829 1.00 89.62 97 ASN A N 1
ATOM 774 C CA . ASN A 1 97 ? 13.110 6.275 -4.753 1.00 89.62 97 ASN A CA 1
ATOM 775 C C . ASN A 1 97 ? 12.582 6.316 -6.194 1.00 89.62 97 ASN A C 1
ATOM 777 O O . ASN A 1 97 ? 13.372 6.467 -7.122 1.00 89.62 97 ASN A O 1
ATOM 781 N N . ILE A 1 98 ? 11.261 6.276 -6.396 1.00 88.50 98 ILE A N 1
ATOM 782 C CA . ILE A 1 98 ? 10.644 6.472 -7.716 1.00 88.50 98 ILE A CA 1
ATOM 783 C C . ILE A 1 98 ? 10.974 7.870 -8.260 1.00 88.50 98 ILE A C 1
ATOM 785 O O . ILE A 1 98 ? 11.336 8.006 -9.429 1.00 88.50 98 ILE A O 1
ATOM 789 N N . ARG A 1 99 ? 10.907 8.914 -7.419 1.00 85.31 99 ARG A N 1
ATOM 790 C CA . ARG A 1 99 ? 11.302 10.274 -7.817 1.00 85.31 99 ARG A CA 1
ATOM 791 C C . ARG A 1 99 ? 12.770 10.313 -8.244 1.00 85.31 99 ARG A C 1
ATOM 793 O O . ARG A 1 99 ? 13.067 10.822 -9.322 1.00 85.31 99 ARG A O 1
ATOM 800 N N . ALA A 1 100 ? 13.673 9.735 -7.455 1.00 86.25 100 ALA A N 1
ATOM 801 C CA . ALA A 1 100 ? 15.091 9.654 -7.807 1.00 86.25 100 ALA A CA 1
ATOM 802 C C . ALA A 1 100 ? 15.329 8.862 -9.108 1.00 86.25 100 ALA A C 1
ATOM 804 O O . ALA A 1 100 ? 16.133 9.277 -9.942 1.00 86.25 100 ALA A O 1
ATOM 805 N N . LEU A 1 101 ? 14.595 7.763 -9.315 1.00 86.81 101 LEU A N 1
ATOM 806 C CA . LEU A 1 101 ? 14.632 6.984 -10.551 1.00 86.81 101 LEU A CA 1
ATOM 807 C C . LEU A 1 101 ? 14.201 7.832 -11.756 1.00 86.81 101 LEU A C 1
ATOM 809 O O . LEU A 1 101 ? 14.886 7.829 -12.770 1.00 86.81 101 LEU A O 1
ATOM 813 N N . SER A 1 102 ? 13.123 8.610 -11.638 1.00 82.69 102 SER A N 1
ATOM 814 C CA . SER A 1 102 ? 12.634 9.459 -12.734 1.00 82.69 102 SER A CA 1
ATOM 815 C C . SER A 1 102 ? 13.619 10.551 -13.166 1.00 82.69 102 SER A C 1
ATOM 817 O O . SER A 1 102 ? 13.622 10.935 -14.329 1.00 82.69 102 SER A O 1
ATOM 819 N N . LEU A 1 103 ? 14.471 11.025 -12.250 1.00 84.06 103 LEU A N 1
ATOM 820 C CA . LEU A 1 103 ? 15.477 12.053 -12.535 1.00 84.06 103 LEU A CA 1
ATOM 821 C C . LEU A 1 103 ? 16.725 11.494 -13.230 1.00 84.06 103 LEU A C 1
ATOM 823 O O . LEU A 1 103 ? 17.431 12.240 -13.902 1.00 84.06 103 LEU A O 1
ATOM 827 N N . ARG A 1 104 ? 17.019 10.202 -13.040 1.00 88.19 104 ARG A N 1
ATOM 828 C CA . ARG A 1 104 ? 18.229 9.550 -13.568 1.00 88.19 104 ARG A CA 1
ATOM 829 C C . ARG A 1 104 ? 17.962 8.647 -14.773 1.00 88.19 104 ARG A C 1
ATOM 831 O O . ARG A 1 104 ? 18.899 8.322 -15.496 1.00 88.19 104 ARG A O 1
ATOM 838 N N . HIS A 1 105 ? 16.722 8.180 -14.948 1.00 86.50 105 HIS A N 1
ATOM 839 C CA . HIS A 1 105 ? 16.367 7.282 -16.044 1.00 86.50 105 HIS A CA 1
ATOM 840 C C . HIS A 1 105 ? 16.366 8.049 -17.364 1.00 86.50 105 HIS A C 1
ATOM 842 O O . HIS A 1 105 ? 15.814 9.141 -17.459 1.00 86.50 105 HIS A O 1
ATOM 848 N N . THR A 1 106 ? 17.004 7.489 -18.387 1.00 88.62 106 THR A N 1
ATOM 849 C CA . THR A 1 106 ? 17.212 8.184 -19.667 1.00 88.62 106 THR A CA 1
ATOM 850 C C . THR A 1 106 ? 15.943 8.277 -20.506 1.00 88.62 106 THR A C 1
ATOM 852 O O . THR A 1 106 ? 15.783 9.211 -21.288 1.00 88.62 106 THR A O 1
ATOM 855 N N . VAL A 1 107 ? 15.039 7.310 -20.354 1.00 87.62 107 VAL A N 1
ATOM 856 C CA . VAL A 1 107 ? 13.724 7.315 -20.996 1.00 87.62 107 VAL A CA 1
ATOM 857 C C . VAL A 1 107 ? 12.718 7.929 -20.018 1.00 87.62 107 VAL A C 1
ATOM 859 O O . VAL A 1 107 ? 12.700 7.525 -18.856 1.00 87.62 107 VAL A O 1
ATOM 862 N N . PRO A 1 108 ? 11.857 8.871 -20.438 1.00 86.75 108 PRO A N 1
ATOM 863 C CA . PRO A 1 108 ? 10.805 9.386 -19.568 1.00 86.75 108 PRO A CA 1
ATOM 864 C C . PRO A 1 108 ? 9.934 8.261 -19.003 1.00 86.75 108 PRO A C 1
ATOM 866 O O . PRO A 1 108 ? 9.639 7.287 -19.700 1.00 86.75 108 PRO A O 1
ATOM 869 N N . LEU A 1 109 ? 9.517 8.397 -17.744 1.00 85.19 109 LEU A N 1
ATOM 870 C CA . LEU A 1 109 ? 8.667 7.418 -17.072 1.00 85.19 109 LEU A CA 1
ATOM 871 C C . LEU A 1 109 ? 7.204 7.874 -17.036 1.00 85.19 109 LEU A C 1
ATOM 873 O O . LEU A 1 109 ? 6.900 9.042 -16.800 1.00 85.19 109 LEU A O 1
ATOM 877 N N . GLU A 1 110 ? 6.302 6.920 -17.226 1.00 84.38 110 GLU A N 1
ATOM 878 C CA . GLU A 1 110 ? 4.862 7.040 -17.049 1.00 84.38 110 GLU A CA 1
ATOM 879 C C . GLU A 1 110 ? 4.435 6.290 -15.782 1.00 84.38 110 GLU A C 1
ATOM 881 O O . GLU A 1 110 ? 4.923 5.193 -15.491 1.00 84.38 110 GLU A O 1
ATOM 886 N N . PHE A 1 111 ? 3.501 6.879 -15.032 1.00 82.75 111 PHE A N 1
ATOM 887 C CA . PHE A 1 111 ? 3.051 6.347 -13.751 1.00 82.75 111 PHE A CA 1
ATOM 888 C C . PHE A 1 111 ? 1.537 6.175 -13.712 1.00 82.75 111 PHE A C 1
ATOM 890 O O . PHE A 1 111 ? 0.788 7.123 -13.967 1.00 82.75 111 PHE A O 1
ATOM 897 N N . TYR A 1 112 ? 1.097 4.997 -13.272 1.00 83.12 112 TYR A N 1
ATOM 898 C CA . TYR A 1 112 ? -0.291 4.749 -12.884 1.00 83.12 112 TYR A CA 1
ATOM 899 C C . TYR A 1 112 ? -0.365 4.404 -11.413 1.00 83.12 112 TYR A C 1
ATOM 901 O O . TYR A 1 112 ? 0.546 3.801 -10.842 1.00 83.12 112 TYR A O 1
ATOM 909 N N . SER A 1 113 ? -1.429 4.833 -10.753 1.00 81.56 113 SER A N 1
ATOM 910 C CA . SER A 1 113 ? -1.577 4.647 -9.314 1.00 81.56 113 SER A CA 1
ATOM 911 C C . SER A 1 113 ? -3.024 4.420 -8.958 1.00 81.56 113 SER A C 1
ATOM 913 O O . SER A 1 113 ? -3.924 4.938 -9.616 1.00 81.56 113 SER A O 1
ATOM 915 N N . GLY A 1 114 ? -3.235 3.648 -7.904 1.00 83.06 114 GLY A N 1
ATOM 916 C CA . GLY A 1 114 ? -4.571 3.339 -7.447 1.00 83.06 114 GLY A CA 1
ATOM 917 C C . GLY A 1 114 ? -4.563 2.395 -6.265 1.00 83.06 114 GLY A C 1
ATOM 918 O O . GLY A 1 114 ? -3.530 2.131 -5.640 1.00 83.06 114 GLY A O 1
ATOM 919 N N . THR A 1 115 ? -5.753 1.900 -5.972 1.00 88.25 115 THR A N 1
ATOM 920 C CA . THR A 1 115 ? -6.048 1.059 -4.823 1.00 88.25 115 THR A CA 1
ATOM 921 C C . THR A 1 115 ? -6.785 -0.200 -5.260 1.00 88.25 115 THR A C 1
ATOM 923 O O . THR A 1 115 ? -7.410 -0.229 -6.319 1.00 88.25 115 THR A O 1
ATOM 926 N N . ILE A 1 116 ? -6.692 -1.268 -4.467 1.00 88.31 116 ILE A N 1
ATOM 927 C CA . ILE A 1 116 ? -7.389 -2.533 -4.736 1.00 88.31 116 ILE A CA 1
ATOM 928 C C . ILE A 1 116 ? -8.007 -3.037 -3.439 1.00 88.31 116 ILE A C 1
ATOM 930 O O . ILE A 1 116 ? -7.300 -3.185 -2.442 1.00 88.31 116 ILE A O 1
ATOM 934 N N . GLY A 1 117 ? -9.308 -3.338 -3.484 1.00 89.56 117 GLY A N 1
ATOM 935 C CA . GLY A 1 117 ? -10.072 -3.918 -2.379 1.00 89.56 117 GLY A CA 1
ATOM 936 C C . GLY A 1 117 ? -10.199 -3.017 -1.147 1.00 89.56 117 GLY A C 1
ATOM 937 O O . GLY A 1 117 ? -9.625 -1.929 -1.076 1.00 89.56 117 GLY A O 1
ATOM 938 N N . ILE A 1 118 ? -10.933 -3.508 -0.150 1.00 91.56 118 ILE A N 1
ATOM 939 C CA . ILE A 1 118 ? -11.181 -2.819 1.121 1.00 91.56 118 ILE A CA 1
ATOM 940 C C . ILE A 1 118 ? -10.451 -3.574 2.236 1.00 91.56 118 ILE A C 1
ATOM 942 O O . ILE A 1 118 ? -10.447 -4.805 2.280 1.00 91.56 118 ILE A O 1
ATOM 946 N N . SER A 1 119 ? -9.732 -2.836 3.079 1.00 94.00 119 SER A N 1
ATOM 947 C CA . SER A 1 119 ? -8.991 -3.376 4.214 1.00 94.00 119 SER A CA 1
ATOM 948 C C . SER A 1 119 ? -9.968 -3.860 5.273 1.00 94.00 119 SER A C 1
ATOM 950 O O . SER A 1 119 ? -11.056 -3.307 5.434 1.00 94.00 119 SER A O 1
ATOM 952 N N . SER A 1 120 ? -9.569 -4.888 6.007 1.00 95.38 120 SER A N 1
ATOM 953 C CA . SER A 1 120 ? -10.404 -5.534 7.008 1.00 95.38 120 SER A CA 1
ATOM 954 C C . SER A 1 120 ? -9.611 -5.821 8.273 1.00 95.38 120 SER A C 1
ATOM 956 O O . SER A 1 120 ? -8.416 -6.112 8.208 1.00 95.38 120 SER A O 1
ATOM 958 N N . LEU A 1 121 ? -10.288 -5.777 9.417 1.00 97.00 121 LEU A N 1
ATOM 959 C CA . LEU A 1 121 ? -9.722 -6.105 10.722 1.00 97.00 121 LEU A CA 1
ATOM 960 C C . LEU A 1 121 ? -10.607 -7.124 11.454 1.00 97.00 121 LEU A C 1
ATOM 962 O O . LEU A 1 121 ? -11.824 -7.133 11.248 1.00 97.00 121 LEU A O 1
ATOM 966 N N . PRO A 1 122 ? -10.032 -7.973 12.325 1.00 97.00 122 PRO A N 1
ATOM 967 C CA . PRO A 1 122 ? -10.815 -8.873 13.163 1.00 97.00 122 PRO A CA 1
ATOM 968 C C . PRO A 1 122 ? -11.735 -8.122 14.138 1.00 97.00 122 PRO A C 1
ATOM 970 O O . PRO A 1 122 ? -11.287 -7.368 15.011 1.00 97.00 122 PRO A O 1
ATOM 973 N N . ASN A 1 123 ? -13.036 -8.379 14.041 1.00 96.81 123 ASN A N 1
ATOM 974 C CA . ASN A 1 123 ? -14.022 -7.873 14.992 1.00 96.81 123 ASN A CA 1
ATOM 975 C C . ASN A 1 123 ? -13.915 -8.584 16.361 1.00 96.81 123 ASN A C 1
ATOM 977 O O . ASN A 1 123 ? -13.019 -9.400 16.600 1.00 96.81 123 ASN A O 1
ATOM 981 N N . SER A 1 124 ? -14.813 -8.280 17.299 1.00 97.31 124 SER A N 1
ATOM 982 C CA . SER A 1 124 ? -14.821 -8.906 18.635 1.00 97.31 124 SER A CA 1
ATOM 983 C C . SER A 1 124 ? -15.035 -10.420 18.639 1.00 97.31 124 SER A C 1
ATOM 985 O O . SER A 1 124 ? -14.662 -11.079 19.605 1.00 97.31 124 SER A O 1
ATOM 987 N N . LYS A 1 125 ? -15.572 -10.984 17.552 1.00 96.94 125 LYS A N 1
ATOM 988 C CA . LYS A 1 125 ? -15.731 -12.431 17.337 1.00 96.94 125 LYS A CA 1
ATOM 989 C C . LYS A 1 125 ? -14.588 -13.035 16.515 1.00 96.94 125 LYS A C 1
ATOM 991 O O . LYS A 1 125 ? -14.697 -14.168 16.062 1.00 96.94 125 LYS A O 1
ATOM 996 N N . ASN A 1 126 ? -13.512 -12.275 16.300 1.00 94.69 126 ASN A N 1
ATOM 997 C CA . ASN A 1 126 ? -12.366 -12.648 15.475 1.00 94.69 126 ASN A CA 1
ATOM 998 C C . ASN A 1 126 ? -12.716 -12.932 13.998 1.00 94.69 126 ASN A C 1
ATOM 1000 O O . ASN A 1 126 ? -11.990 -13.643 13.306 1.00 94.69 126 ASN A O 1
ATOM 1004 N N . VAL A 1 127 ? -13.823 -12.368 13.505 1.00 95.69 127 VAL A N 1
ATOM 1005 C CA . VAL A 1 127 ? -14.225 -12.442 12.095 1.00 95.69 127 VAL A CA 1
ATOM 1006 C C . VAL A 1 127 ? -13.703 -11.205 11.374 1.00 95.69 127 VAL A C 1
ATOM 1008 O O . VAL A 1 127 ? -13.858 -10.086 11.865 1.00 95.69 127 VAL A O 1
ATOM 1011 N N . SER A 1 128 ? -13.077 -11.402 10.213 1.00 94.44 128 SER A N 1
ATOM 1012 C CA . SER A 1 128 ? -12.558 -10.304 9.397 1.00 94.44 128 SER A CA 1
ATOM 1013 C C . SER A 1 128 ? -13.701 -9.440 8.862 1.00 94.44 128 SER A C 1
ATOM 1015 O O . SER A 1 128 ? -14.601 -9.949 8.194 1.00 94.44 128 SER A O 1
ATOM 1017 N N . GLN A 1 129 ? -13.661 -8.140 9.148 1.00 95.94 129 GLN A N 1
ATOM 1018 C CA . GLN A 1 129 ? -14.682 -7.180 8.744 1.00 95.94 129 GLN A CA 1
ATOM 1019 C C . GLN A 1 129 ? -14.032 -5.951 8.110 1.00 95.94 129 GLN A C 1
ATOM 1021 O O . GLN A 1 129 ? -13.065 -5.406 8.642 1.00 95.94 129 GLN A O 1
ATOM 1026 N N . GLU A 1 130 ? -14.554 -5.537 6.957 1.00 95.81 130 GLU A N 1
ATOM 1027 C CA . GLU A 1 130 ? -14.100 -4.348 6.234 1.00 95.81 130 GLU A CA 1
ATOM 1028 C C . GLU A 1 130 ? -14.286 -3.068 7.053 1.00 95.81 130 GLU A C 1
ATOM 1030 O O . GLU A 1 130 ? -15.280 -2.920 7.769 1.00 95.81 130 GLU A O 1
ATOM 1035 N N . ILE A 1 131 ? -13.350 -2.128 6.915 1.00 96.06 131 ILE A N 1
ATOM 1036 C CA . ILE A 1 131 ? -13.345 -0.876 7.678 1.00 96.06 131 ILE A CA 1
ATOM 1037 C C . ILE A 1 131 ? -13.526 0.353 6.773 1.00 96.06 131 ILE A C 1
ATOM 1039 O O . ILE A 1 131 ? -12.978 0.446 5.671 1.00 96.06 131 ILE A O 1
ATOM 1043 N N . TYR A 1 132 ? -14.291 1.319 7.279 1.00 93.00 132 TYR A N 1
ATOM 1044 C CA . TYR A 1 132 ? -14.693 2.549 6.597 1.00 93.00 132 TYR A CA 1
ATOM 1045 C C . TYR A 1 132 ? -14.514 3.731 7.560 1.00 93.00 132 TYR A C 1
ATOM 1047 O O . TYR A 1 132 ? -14.695 3.568 8.768 1.00 93.00 132 TYR A O 1
ATOM 1055 N N . LEU A 1 133 ? -14.171 4.924 7.057 1.00 89.88 133 LEU A N 1
ATOM 1056 C CA . LEU A 1 133 ? -14.073 6.120 7.917 1.00 89.88 133 LEU A CA 1
ATOM 1057 C C . LEU A 1 133 ? -15.439 6.687 8.321 1.00 89.88 133 LEU A C 1
ATOM 1059 O O . LEU A 1 133 ? -15.529 7.480 9.259 1.00 89.88 133 LEU A O 1
ATOM 1063 N N . HIS A 1 134 ? -16.493 6.274 7.624 1.00 87.00 134 HIS A N 1
ATOM 1064 C CA . HIS A 1 134 ? -17.878 6.537 7.973 1.00 87.00 134 HIS A CA 1
ATOM 1065 C C . HIS A 1 134 ? -18.658 5.227 7.844 1.00 87.00 134 HIS A C 1
ATOM 1067 O O . HIS A 1 134 ? -18.742 4.663 6.753 1.00 87.00 134 HIS A O 1
ATOM 1073 N N . ASP A 1 135 ? -19.211 4.748 8.955 1.00 86.75 135 ASP A N 1
ATOM 1074 C CA . ASP A 1 135 ? -19.962 3.494 9.026 1.00 86.75 135 ASP A CA 1
ATOM 1075 C C . ASP A 1 135 ? -21.158 3.669 9.971 1.00 86.75 135 ASP A C 1
ATOM 1077 O O . ASP A 1 135 ? -21.013 3.786 11.194 1.00 86.75 135 ASP A O 1
ATOM 1081 N N . THR A 1 136 ? -22.349 3.756 9.388 1.00 86.38 136 THR A N 1
ATOM 1082 C CA . THR A 1 136 ? -23.630 3.863 10.089 1.00 86.38 136 THR A CA 1
ATOM 1083 C C . THR A 1 136 ? -24.537 2.697 9.697 1.00 86.38 136 THR A C 1
ATOM 1085 O O . THR A 1 136 ? -24.233 1.913 8.803 1.00 86.38 136 THR A O 1
ATOM 1088 N N . LYS A 1 137 ? -25.701 2.573 10.348 1.00 82.12 137 LYS A N 1
ATOM 1089 C CA . LYS A 1 137 ? -26.671 1.513 10.016 1.00 82.12 137 LYS A CA 1
ATOM 1090 C C . LYS A 1 137 ? -27.188 1.590 8.575 1.00 82.12 137 LYS A C 1
ATOM 1092 O O . LYS A 1 137 ? -27.618 0.572 8.045 1.00 82.12 137 LYS A O 1
ATOM 1097 N N . THR A 1 138 ? -27.201 2.781 7.984 1.00 84.88 138 THR A N 1
ATOM 1098 C CA . THR A 1 138 ? -27.804 3.047 6.671 1.00 84.88 138 THR A CA 1
ATOM 1099 C C . THR A 1 138 ? -26.773 3.359 5.598 1.00 84.88 138 THR A C 1
ATOM 1101 O O . THR A 1 138 ? -27.113 3.334 4.421 1.00 84.88 138 THR A O 1
ATOM 1104 N N . GLU A 1 139 ? -25.530 3.670 5.975 1.00 86.38 139 GLU A N 1
ATOM 1105 C CA . GLU A 1 139 ? -24.551 4.190 5.031 1.00 86.38 139 GLU A CA 1
ATOM 1106 C C . GLU A 1 139 ? -23.106 3.877 5.427 1.00 86.38 139 GLU A C 1
ATOM 1108 O O . GLU A 1 139 ? -22.701 4.056 6.578 1.00 86.38 139 GLU A O 1
ATOM 1113 N N . LYS A 1 140 ? -22.310 3.481 4.429 1.00 85.62 140 LYS A N 1
ATOM 1114 C CA . LYS A 1 140 ? -20.857 3.336 4.523 1.00 85.62 140 LYS A CA 1
ATOM 1115 C C . LYS A 1 140 ? -20.188 4.238 3.496 1.00 85.62 140 LYS A C 1
ATOM 1117 O O . LYS A 1 140 ? -20.497 4.148 2.309 1.00 85.62 140 LYS A O 1
ATOM 1122 N N . LYS A 1 141 ? -19.255 5.086 3.934 1.00 85.69 141 LYS A N 1
ATOM 1123 C CA . LYS A 1 141 ? -18.485 5.980 3.055 1.00 85.69 141 LYS A CA 1
ATOM 1124 C C . LYS A 1 141 ? -16.996 5.910 3.368 1.00 85.69 141 LYS A C 1
ATOM 1126 O O . LYS A 1 141 ? -16.589 5.643 4.496 1.00 85.69 141 LYS A O 1
ATOM 1131 N N . ILE A 1 142 ? -16.192 6.227 2.353 1.00 84.94 142 ILE A N 1
ATOM 1132 C CA . ILE A 1 142 ? -14.726 6.297 2.432 1.00 84.94 142 ILE A CA 1
ATOM 1133 C C . ILE A 1 142 ? -14.140 4.954 2.913 1.00 84.94 142 ILE A C 1
ATOM 1135 O O . ILE A 1 142 ? -13.699 4.837 4.064 1.00 84.94 142 ILE A O 1
ATOM 1139 N N . PRO A 1 143 ? -14.160 3.919 2.052 1.00 89.69 143 PRO A N 1
ATOM 1140 C CA . PRO A 1 143 ? -13.515 2.649 2.363 1.00 89.69 143 PRO A CA 1
ATOM 1141 C C . PRO A 1 143 ? -12.015 2.852 2.580 1.00 89.69 143 PRO A C 1
ATOM 1143 O O . PRO A 1 143 ? -11.371 3.626 1.867 1.00 89.69 143 PRO A O 1
ATOM 1146 N N . VAL A 1 144 ? -11.444 2.131 3.543 1.00 92.25 144 VAL A N 1
ATOM 1147 C CA . VAL A 1 144 ? -9.988 2.069 3.718 1.00 92.25 144 VAL A CA 1
ATOM 1148 C C . VAL A 1 144 ? -9.443 1.046 2.725 1.00 92.25 144 VAL A C 1
ATOM 1150 O O . VAL A 1 144 ? -9.831 -0.115 2.810 1.00 92.25 144 VAL A O 1
ATOM 1153 N N . PRO A 1 145 ? -8.556 1.403 1.786 1.00 94.00 145 PRO A N 1
ATOM 1154 C CA . PRO A 1 145 ? -8.062 0.449 0.804 1.00 94.00 145 PRO A CA 1
ATOM 1155 C C . PRO A 1 145 ? -7.245 -0.682 1.408 1.00 94.00 145 PRO A C 1
ATOM 1157 O O . PRO A 1 145 ? -6.462 -0.456 2.329 1.00 94.00 145 PRO A O 1
ATOM 1160 N N . LYS A 1 146 ? -7.364 -1.884 0.841 1.00 93.69 146 LYS A N 1
ATOM 1161 C CA . LYS A 1 146 ? -6.554 -3.049 1.230 1.00 93.69 146 LYS A CA 1
ATOM 1162 C C . LYS A 1 146 ? -5.125 -2.956 0.695 1.00 93.69 146 LYS A C 1
ATOM 1164 O O . LYS A 1 146 ? -4.169 -3.255 1.412 1.00 93.69 146 LYS A O 1
ATOM 1169 N N . LEU A 1 147 ? -4.994 -2.554 -0.567 1.00 94.25 147 LEU A N 1
ATOM 1170 C CA . LEU A 1 147 ? -3.728 -2.436 -1.283 1.00 94.25 147 LEU A CA 1
ATOM 1171 C C . LEU A 1 147 ? 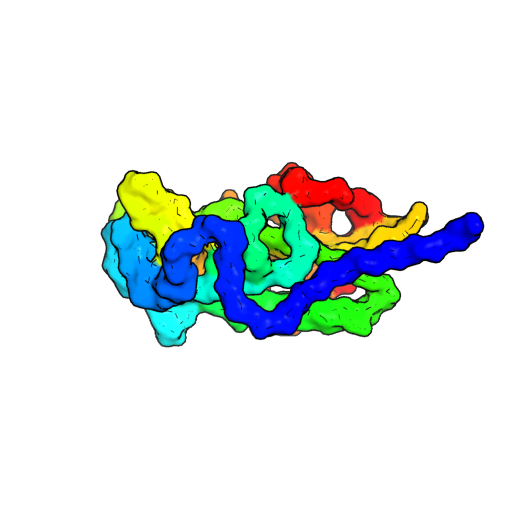-3.627 -1.080 -1.977 1.00 94.25 147 LEU A C 1
ATOM 1173 O O . LEU A 1 147 ? -4.627 -0.551 -2.464 1.00 94.25 147 LEU A O 1
ATOM 1177 N N . TYR A 1 148 ? -2.400 -0.584 -2.089 1.00 93.00 148 TYR A N 1
ATOM 1178 C CA . TYR A 1 148 ? -2.017 0.513 -2.977 1.00 93.00 148 TYR A CA 1
ATOM 1179 C C . TYR A 1 148 ? -1.054 -0.014 -4.030 1.00 93.00 148 TYR A C 1
ATOM 1181 O O . TYR A 1 148 ? -0.265 -0.909 -3.737 1.00 93.00 148 TYR A O 1
ATOM 1189 N N . PHE A 1 149 ? -1.077 0.543 -5.237 1.00 92.50 149 PHE A N 1
ATOM 1190 C CA . PHE A 1 149 ? -0.103 0.191 -6.267 1.00 92.50 149 PHE A CA 1
ATOM 1191 C C . PHE A 1 149 ? 0.461 1.418 -6.986 1.00 92.50 149 PHE A C 1
ATOM 1193 O O . PHE A 1 149 ? -0.209 2.442 -7.143 1.00 92.50 149 PHE A O 1
ATOM 1200 N N . ARG A 1 150 ? 1.703 1.278 -7.455 1.00 91.06 150 ARG A N 1
ATOM 1201 C CA . ARG A 1 150 ? 2.371 2.156 -8.419 1.00 91.06 150 ARG A CA 1
ATOM 1202 C C . ARG A 1 150 ? 2.813 1.304 -9.604 1.00 91.06 150 ARG A C 1
ATOM 1204 O O . ARG A 1 150 ? 3.684 0.453 -9.449 1.00 91.06 150 ARG A O 1
ATOM 1211 N N . VAL A 1 151 ? 2.225 1.529 -10.775 1.00 90.75 151 VAL A N 1
ATOM 1212 C CA . VAL A 1 151 ? 2.784 1.046 -12.043 1.00 90.75 151 VAL A CA 1
ATOM 1213 C C . VAL A 1 151 ? 3.797 2.085 -12.506 1.00 90.75 151 VAL A C 1
ATOM 1215 O O . VAL A 1 151 ? 3.451 3.262 -12.600 1.00 90.75 151 VAL A O 1
ATOM 1218 N N . ILE A 1 152 ? 5.022 1.655 -12.786 1.00 91.75 152 ILE A N 1
ATOM 1219 C CA . ILE A 1 152 ? 6.093 2.489 -13.332 1.00 91.75 152 ILE A CA 1
ATOM 1220 C C . ILE A 1 152 ? 6.492 1.897 -14.677 1.00 91.75 152 ILE A C 1
ATOM 1222 O O . ILE A 1 152 ? 6.884 0.731 -14.740 1.00 91.75 152 ILE A O 1
ATOM 1226 N N . LEU A 1 153 ? 6.387 2.687 -15.741 1.00 90.25 153 LEU A N 1
ATOM 1227 C CA . LEU A 1 153 ? 6.667 2.269 -17.112 1.00 90.25 153 LEU A CA 1
ATOM 1228 C C . LEU A 1 153 ? 7.617 3.260 -17.768 1.00 90.25 153 LEU A C 1
ATOM 1230 O O . LEU A 1 153 ? 7.497 4.458 -17.550 1.00 90.25 153 LEU A O 1
ATOM 1234 N N . GLU A 1 154 ? 8.486 2.800 -18.653 1.00 91.12 154 GLU A N 1
ATOM 1235 C CA . GLU A 1 154 ? 9.042 3.685 -19.678 1.00 91.12 154 GLU A CA 1
ATOM 1236 C C . GLU A 1 154 ? 7.912 4.199 -20.574 1.00 91.12 154 GLU A C 1
ATOM 1238 O O . GLU A 1 154 ? 6.980 3.454 -20.875 1.00 91.12 154 GLU A O 1
ATOM 1243 N N . GLN A 1 155 ? 7.961 5.459 -21.001 1.00 85.25 155 GLN A N 1
ATOM 1244 C CA . GLN A 1 155 ? 6.978 6.028 -21.920 1.00 85.25 155 GLN A CA 1
ATOM 1245 C C . GLN A 1 155 ? 6.978 5.259 -23.247 1.00 85.25 155 GLN A C 1
ATOM 1247 O O . GLN A 1 155 ? 8.028 4.839 -23.736 1.00 85.25 155 GLN A O 1
ATOM 1252 N N . GLU A 1 156 ? 5.796 5.064 -23.834 1.00 80.62 156 GLU A N 1
ATOM 1253 C CA . GLU A 1 156 ? 5.681 4.369 -25.114 1.00 80.62 156 GLU A CA 1
ATOM 1254 C C . GLU A 1 156 ? 6.445 5.106 -26.220 1.00 80.62 156 GLU A C 1
ATOM 1256 O O . GLU A 1 156 ? 6.351 6.323 -26.374 1.00 80.62 156 GLU A O 1
ATOM 1261 N N . GLN A 1 157 ? 7.216 4.342 -26.990 1.00 77.56 157 GLN A N 1
ATOM 1262 C CA . GLN A 1 157 ? 7.938 4.800 -28.170 1.00 77.56 157 GLN A CA 1
ATOM 1263 C C . GLN A 1 157 ? 7.539 3.875 -29.317 1.00 77.56 157 GLN A C 1
ATOM 1265 O O . GLN A 1 157 ? 7.561 2.658 -29.135 1.00 77.56 157 GLN A O 1
ATOM 1270 N N . SER A 1 158 ? 7.207 4.434 -30.485 1.00 68.94 158 SER A N 1
ATOM 1271 C CA . SER A 1 158 ? 6.445 3.801 -31.583 1.00 68.94 158 SER A CA 1
ATOM 1272 C C . SER A 1 158 ? 6.954 2.451 -32.120 1.00 68.94 158 SER A C 1
ATOM 1274 O O . SER A 1 158 ? 6.314 1.856 -32.983 1.00 68.94 158 SER A O 1
ATOM 1276 N N . SER A 1 159 ? 8.107 1.952 -31.672 1.00 61.75 159 SER A N 1
ATOM 1277 C CA . SER A 1 159 ? 8.674 0.668 -32.111 1.00 61.75 159 SER A CA 1
ATOM 1278 C C . SER A 1 159 ? 9.516 -0.039 -31.041 1.00 61.75 159 SER A C 1
ATOM 1280 O O . SER A 1 159 ? 10.294 -0.933 -31.372 1.00 61.75 159 SER A O 1
ATOM 1282 N N . LYS A 1 160 ? 9.417 0.358 -29.762 1.00 73.75 160 LYS A N 1
ATOM 1283 C CA . LYS A 1 160 ? 10.244 -0.213 -28.690 1.00 73.75 160 LYS A CA 1
ATOM 1284 C C . LYS A 1 160 ? 9.400 -0.925 -27.644 1.00 73.75 160 LYS A C 1
ATOM 1286 O O . LYS A 1 160 ? 8.407 -0.405 -27.145 1.00 73.75 160 LYS A O 1
ATOM 1291 N N . ARG A 1 161 ? 9.882 -2.110 -27.286 1.00 84.19 161 ARG A N 1
ATOM 1292 C CA . ARG A 1 161 ? 9.570 -2.791 -26.033 1.00 84.19 161 ARG A CA 1
ATOM 1293 C C . ARG A 1 161 ? 9.884 -1.864 -24.857 1.00 84.19 161 ARG A C 1
ATOM 1295 O O . ARG A 1 161 ? 10.931 -1.216 -24.857 1.00 84.19 161 ARG A O 1
ATOM 1302 N N . ARG A 1 162 ? 8.962 -1.780 -23.900 1.00 90.00 162 ARG A N 1
ATOM 1303 C CA . ARG A 1 162 ? 9.014 -0.893 -22.735 1.00 90.00 162 ARG A CA 1
ATOM 1304 C C . ARG A 1 162 ? 9.445 -1.691 -21.513 1.00 90.00 162 ARG A C 1
ATOM 1306 O O . ARG A 1 162 ? 8.966 -2.807 -21.293 1.00 90.00 162 ARG A O 1
ATOM 1313 N N . LYS A 1 163 ? 10.282 -1.094 -20.668 1.00 94.19 163 LYS A N 1
ATOM 1314 C CA . LYS A 1 163 ? 10.495 -1.603 -19.312 1.00 94.19 163 LYS A CA 1
ATOM 1315 C C . LYS A 1 163 ? 9.365 -1.160 -18.399 1.00 94.19 163 LYS A C 1
ATOM 1317 O O . LYS A 1 163 ? 8.867 -0.039 -18.509 1.00 94.19 163 LYS A O 1
ATOM 1322 N N . GLY A 1 164 ? 8.986 -2.020 -17.466 1.00 95.25 164 GLY A N 1
ATOM 1323 C CA . GLY A 1 164 ? 7.989 -1.672 -16.473 1.00 95.25 164 GLY A CA 1
ATOM 1324 C C . GLY A 1 164 ? 8.004 -2.570 -15.251 1.00 95.25 164 GLY A C 1
ATOM 1325 O O . GLY A 1 164 ? 8.530 -3.681 -15.265 1.00 95.25 164 GLY A O 1
ATOM 1326 N N . VAL A 1 165 ? 7.410 -2.074 -14.175 1.00 97.25 165 VAL A N 1
ATOM 1327 C CA . VAL A 1 165 ? 7.216 -2.810 -12.927 1.00 97.25 165 VAL A CA 1
ATOM 1328 C C . VAL A 1 165 ? 6.000 -2.261 -12.194 1.00 97.25 165 VAL A C 1
ATOM 1330 O O . VAL A 1 165 ? 5.666 -1.082 -12.316 1.00 97.25 165 VAL A O 1
ATOM 1333 N N . VAL A 1 166 ? 5.334 -3.112 -11.419 1.00 95.69 166 VAL A N 1
ATOM 1334 C CA . VAL A 1 166 ? 4.308 -2.681 -10.469 1.00 95.69 166 VAL A CA 1
ATOM 1335 C C . VAL A 1 166 ? 4.817 -2.930 -9.065 1.00 95.69 166 VAL A C 1
ATOM 1337 O O . VAL A 1 166 ? 5.177 -4.060 -8.749 1.00 95.69 166 VAL A O 1
ATOM 1340 N N . VAL A 1 167 ? 4.826 -1.901 -8.221 1.00 96.62 167 VAL A N 1
ATOM 1341 C CA . VAL A 1 167 ? 5.058 -2.050 -6.780 1.00 96.62 167 VAL A CA 1
ATOM 1342 C C . VAL A 1 167 ? 3.722 -1.941 -6.060 1.00 96.62 167 VAL A C 1
ATOM 1344 O O . VAL A 1 167 ? 2.955 -1.009 -6.305 1.00 96.62 167 VAL A O 1
ATOM 1347 N N . ILE A 1 168 ? 3.439 -2.904 -5.190 1.00 96.50 168 ILE A N 1
ATOM 1348 C CA . ILE A 1 168 ? 2.201 -3.022 -4.429 1.00 96.50 168 ILE A CA 1
ATOM 1349 C C . ILE A 1 168 ? 2.528 -2.930 -2.941 1.00 96.50 168 ILE A C 1
ATOM 1351 O O . ILE A 1 168 ? 3.443 -3.591 -2.449 1.00 96.50 168 ILE A O 1
ATOM 1355 N N . GLY A 1 169 ? 1.758 -2.117 -2.226 1.00 96.19 169 GLY A N 1
ATOM 1356 C CA . GLY A 1 169 ? 1.850 -1.932 -0.789 1.00 96.19 169 GLY A CA 1
ATOM 1357 C C . GLY A 1 169 ? 0.619 -2.445 -0.048 1.00 96.19 169 GLY A C 1
ATOM 1358 O O . GLY A 1 169 ? -0.513 -2.225 -0.480 1.00 96.19 169 GLY A O 1
ATOM 1359 N N . VAL A 1 170 ? 0.844 -3.118 1.081 1.00 97.19 170 VAL A N 1
ATOM 1360 C CA . VAL A 1 170 ? -0.204 -3.636 1.970 1.00 97.19 170 VAL A CA 1
ATOM 1361 C C . VAL A 1 170 ? -0.570 -2.588 3.014 1.00 97.19 170 VAL A C 1
ATOM 1363 O O . VAL A 1 170 ? 0.214 -2.291 3.915 1.00 97.19 170 VAL A O 1
ATOM 1366 N N . ASN A 1 171 ? -1.794 -2.068 2.933 1.00 95.88 171 ASN A N 1
ATOM 1367 C CA . ASN A 1 171 ? -2.313 -1.058 3.855 1.00 95.88 171 ASN A CA 1
ATOM 1368 C C . ASN A 1 171 ? -2.991 -1.712 5.072 1.00 95.88 171 ASN A C 1
ATOM 1370 O O . ASN A 1 171 ? -4.183 -1.528 5.336 1.00 95.88 171 ASN A O 1
ATOM 1374 N N . ASN A 1 172 ? -2.229 -2.536 5.792 1.00 96.38 172 ASN A N 1
ATOM 1375 C CA . ASN A 1 172 ? -2.654 -3.140 7.052 1.00 96.38 172 ASN A CA 1
ATOM 1376 C C . ASN A 1 172 ? -1.429 -3.457 7.937 1.00 96.38 172 ASN A C 1
ATOM 1378 O O . ASN A 1 172 ? -0.735 -4.438 7.660 1.00 96.38 172 ASN A O 1
ATOM 1382 N N . PRO A 1 173 ? -1.168 -2.684 9.009 1.00 95.75 173 PRO A N 1
ATOM 1383 C CA . PRO A 1 173 ? -0.034 -2.925 9.902 1.00 95.75 173 PRO A CA 1
ATOM 1384 C C . PRO A 1 173 ? -0.212 -4.173 10.782 1.00 95.75 173 PRO A C 1
ATOM 1386 O O . PRO A 1 173 ? 0.752 -4.633 11.388 1.00 95.75 173 PRO A O 1
ATOM 1389 N N . TYR A 1 174 ? -1.423 -4.736 10.839 1.00 95.44 174 TYR A N 1
ATOM 1390 C CA . TYR A 1 174 ? -1.757 -5.918 11.638 1.00 95.44 174 TYR A CA 1
ATOM 1391 C C . TYR A 1 174 ? -1.705 -7.226 10.848 1.00 95.44 174 TYR A C 1
ATOM 1393 O O . TYR A 1 174 ? -1.826 -8.293 11.447 1.00 95.44 174 TYR A O 1
ATOM 1401 N N . ALA A 1 175 ? -1.544 -7.161 9.522 1.00 93.69 175 ALA A N 1
ATOM 1402 C CA . ALA A 1 175 ? -1.485 -8.359 8.698 1.00 93.69 175 ALA A CA 1
ATOM 1403 C C . ALA A 1 175 ? -0.254 -9.191 9.074 1.00 93.69 175 ALA A C 1
ATOM 1405 O O . ALA A 1 175 ? 0.859 -8.669 9.150 1.00 93.69 175 ALA A O 1
ATOM 1406 N N . ASN A 1 176 ? -0.429 -10.492 9.280 1.00 91.44 176 ASN A N 1
ATOM 1407 C CA . ASN A 1 176 ? 0.677 -11.410 9.536 1.00 91.44 176 ASN A CA 1
ATOM 1408 C C . ASN A 1 176 ? 1.237 -12.004 8.222 1.00 91.44 176 ASN A C 1
ATOM 1410 O O . ASN A 1 176 ? 0.602 -11.911 7.167 1.00 91.44 176 ASN A O 1
ATOM 1414 N N . PRO A 1 177 ? 2.423 -12.646 8.239 1.00 90.00 177 PRO A N 1
ATOM 1415 C CA . PRO A 1 177 ? 3.032 -13.189 7.023 1.00 90.00 177 PRO A CA 1
ATOM 1416 C C . PRO A 1 177 ? 2.163 -14.201 6.260 1.00 90.00 177 PRO A C 1
ATOM 1418 O O . PRO A 1 177 ? 2.238 -14.264 5.033 1.00 90.00 177 PRO A O 1
ATOM 1421 N N . SER A 1 178 ? 1.346 -14.996 6.956 1.00 92.06 178 SER A N 1
ATOM 1422 C CA . SER A 1 178 ? 0.445 -15.966 6.322 1.00 92.06 178 SER A CA 1
ATOM 1423 C C . SER A 1 178 ? -0.730 -15.273 5.636 1.00 92.06 178 SER A C 1
ATOM 1425 O O . SER A 1 178 ? -1.040 -15.600 4.492 1.00 92.06 178 SER A O 1
ATOM 1427 N N . GLU A 1 179 ? -1.329 -14.268 6.279 1.00 92.69 179 GLU A N 1
ATOM 1428 C CA . GLU A 1 179 ? -2.368 -13.435 5.661 1.00 92.69 179 GLU A CA 1
ATOM 1429 C C . GLU A 1 179 ? -1.839 -12.717 4.424 1.00 92.69 179 GLU A C 1
ATOM 1431 O O . GLU A 1 179 ? -2.505 -12.708 3.391 1.00 92.69 179 GLU A O 1
ATOM 1436 N N . ILE A 1 180 ? -0.622 -12.167 4.491 1.00 92.62 180 ILE A N 1
ATOM 1437 C CA . ILE A 1 180 ? -0.003 -11.500 3.343 1.00 92.62 180 ILE A CA 1
ATOM 1438 C C . ILE A 1 180 ? 0.100 -12.453 2.154 1.00 92.62 180 ILE A C 1
ATOM 1440 O O . ILE A 1 180 ? -0.335 -12.103 1.056 1.00 92.62 180 ILE A O 1
ATOM 1444 N N . ARG A 1 181 ? 0.621 -13.667 2.371 1.00 91.06 181 ARG A N 1
ATOM 1445 C CA . ARG A 1 181 ? 0.762 -14.671 1.306 1.00 91.06 181 ARG A CA 1
ATOM 1446 C C . ARG A 1 181 ? -0.577 -15.095 0.707 1.00 91.06 181 ARG A C 1
ATOM 1448 O O . ARG A 1 181 ? -0.657 -15.214 -0.507 1.00 91.06 181 ARG A O 1
ATOM 1455 N N . ASN A 1 182 ? -1.595 -15.305 1.538 1.00 91.62 182 ASN A N 1
ATOM 1456 C CA . ASN A 1 182 ? -2.850 -15.920 1.100 1.00 91.62 182 ASN A CA 1
ATOM 1457 C C . ASN A 1 182 ? -3.877 -14.907 0.577 1.00 91.62 182 ASN A C 1
ATOM 1459 O O . ASN A 1 182 ? -4.697 -15.250 -0.268 1.00 91.62 182 ASN A O 1
ATOM 1463 N N . SER A 1 183 ? -3.846 -13.674 1.089 1.00 91.69 183 SER A N 1
ATOM 1464 C CA . SER A 1 183 ? -4.937 -12.712 0.903 1.00 91.69 183 SER A CA 1
ATOM 1465 C C . SER A 1 183 ? -4.497 -11.383 0.299 1.00 91.69 183 SER A C 1
ATOM 1467 O O . SER A 1 183 ? -5.358 -10.656 -0.197 1.00 91.69 183 SER A O 1
ATOM 1469 N N . TYR A 1 184 ? -3.213 -11.017 0.356 1.00 94.38 184 TYR A N 1
ATOM 1470 C CA . TYR A 1 184 ? -2.733 -9.710 -0.123 1.00 94.38 184 TYR A CA 1
ATOM 1471 C C . TYR A 1 184 ? -1.870 -9.784 -1.379 1.00 94.38 184 TYR A C 1
ATOM 1473 O O . TYR A 1 184 ? -1.733 -8.773 -2.068 1.00 94.38 184 TYR A O 1
ATOM 1481 N N . LYS A 1 185 ? -1.298 -10.947 -1.692 1.00 93.31 185 LYS A N 1
ATOM 1482 C CA . LYS A 1 185 ? -0.553 -11.157 -2.931 1.00 93.31 185 LYS A CA 1
ATOM 1483 C C . LYS A 1 185 ? -1.504 -11.399 -4.098 1.00 93.31 185 LYS A C 1
ATOM 1485 O O . LYS A 1 185 ? -2.203 -12.404 -4.133 1.00 93.31 185 LYS A O 1
ATOM 1490 N N . ILE A 1 186 ? -1.502 -10.479 -5.060 1.00 92.94 186 ILE A N 1
ATOM 1491 C CA . ILE A 1 186 ? -2.357 -10.549 -6.259 1.00 92.94 186 ILE A CA 1
ATOM 1492 C C . ILE A 1 186 ? -1.577 -10.871 -7.535 1.00 92.94 186 ILE A C 1
ATOM 1494 O O . ILE A 1 186 ? -2.139 -10.863 -8.624 1.00 92.94 186 ILE A O 1
ATOM 1498 N N . CYS A 1 187 ? -0.273 -11.094 -7.429 1.00 93.12 187 CYS A N 1
ATOM 1499 C CA . CYS A 1 187 ? 0.578 -11.476 -8.544 1.00 93.12 187 CYS A CA 1
ATOM 1500 C C . CYS A 1 187 ? 1.836 -12.163 -8.016 1.00 93.12 187 CYS A C 1
ATOM 1502 O O . CYS A 1 187 ? 2.321 -11.865 -6.924 1.00 93.12 187 CYS A O 1
ATOM 1504 N N . GLU A 1 188 ? 2.329 -13.107 -8.808 1.00 92.12 188 GLU A N 1
ATOM 1505 C CA . GLU A 1 188 ? 3.554 -13.863 -8.583 1.00 92.12 188 GLU A CA 1
ATOM 1506 C C . GLU A 1 188 ? 4.245 -14.049 -9.948 1.00 92.12 188 GLU A C 1
ATOM 1508 O O . GLU A 1 188 ? 3.547 -14.128 -10.965 1.00 92.12 188 GLU A O 1
ATOM 1513 N N . PRO A 1 189 ? 5.586 -14.136 -9.992 1.00 94.25 189 PRO A N 1
ATOM 1514 C CA . PRO A 1 189 ? 6.496 -14.095 -8.845 1.00 94.25 189 PRO A CA 1
ATOM 1515 C C . PRO A 1 189 ? 6.702 -12.676 -8.282 1.00 94.25 189 PRO A C 1
ATOM 1517 O O . PRO A 1 189 ? 6.652 -11.691 -9.018 1.00 94.25 189 PRO A O 1
ATOM 1520 N N . ASN A 1 190 ? 7.008 -12.570 -6.984 1.00 94.44 190 ASN A N 1
ATOM 1521 C CA . ASN A 1 190 ? 7.523 -11.325 -6.404 1.00 94.44 190 ASN A CA 1
ATOM 1522 C C . ASN A 1 190 ? 8.930 -11.005 -6.949 1.00 94.44 190 ASN A C 1
ATOM 1524 O O . ASN A 1 190 ? 9.882 -11.746 -6.701 1.00 94.44 190 ASN A O 1
ATOM 1528 N N . VAL A 1 191 ? 9.072 -9.879 -7.649 1.00 95.88 191 VAL A N 1
ATOM 1529 C CA . VAL A 1 191 ? 10.328 -9.427 -8.275 1.00 95.88 191 VAL A CA 1
ATOM 1530 C C . VAL A 1 191 ? 10.997 -8.259 -7.547 1.00 95.88 191 VAL A C 1
ATOM 1532 O O . VAL A 1 191 ? 11.970 -7.715 -8.061 1.00 95.88 191 VAL A O 1
ATOM 1535 N N . ILE A 1 192 ? 10.521 -7.871 -6.358 1.00 94.94 192 ILE A N 1
ATOM 1536 C CA . ILE A 1 192 ? 11.004 -6.661 -5.667 1.00 94.94 192 ILE A CA 1
ATOM 1537 C C . ILE A 1 192 ? 12.509 -6.686 -5.372 1.00 94.94 192 ILE A C 1
ATOM 1539 O O . ILE A 1 192 ? 13.177 -5.663 -5.478 1.00 94.94 192 ILE A O 1
ATOM 1543 N N . ASP A 1 193 ? 13.063 -7.869 -5.093 1.00 93.19 193 ASP A N 1
ATOM 1544 C CA . ASP A 1 193 ? 14.485 -8.044 -4.782 1.00 93.19 193 ASP A CA 1
ATOM 1545 C C . ASP A 1 193 ? 15.395 -7.804 -6.011 1.00 93.19 193 ASP A C 1
ATOM 1547 O O . ASP A 1 193 ? 16.601 -7.590 -5.855 1.00 93.19 193 ASP A O 1
ATOM 1551 N N . LYS A 1 194 ? 14.819 -7.789 -7.227 1.00 95.38 194 LYS A N 1
ATOM 1552 C CA . LYS A 1 194 ? 15.513 -7.477 -8.487 1.00 95.38 194 LYS A CA 1
ATOM 1553 C C . LYS A 1 194 ? 15.604 -5.975 -8.774 1.00 95.38 194 LYS A C 1
ATOM 1555 O O . LYS A 1 194 ? 16.310 -5.611 -9.702 1.00 95.38 194 LYS A O 1
ATOM 1560 N N . LEU A 1 195 ? 14.886 -5.120 -8.043 1.00 95.00 195 LEU A N 1
ATOM 1561 C CA . LEU A 1 195 ? 14.816 -3.679 -8.310 1.00 95.00 195 LEU A CA 1
ATOM 1562 C C . LEU A 1 195 ? 15.988 -2.971 -7.624 1.00 95.00 195 LEU A C 1
ATOM 1564 O O . LEU A 1 195 ? 15.928 -2.685 -6.429 1.00 95.00 195 LEU A O 1
ATOM 1568 N N . SER A 1 196 ? 17.056 -2.688 -8.372 1.00 94.38 196 SER A N 1
ATOM 1569 C CA . SER A 1 196 ? 18.298 -2.123 -7.814 1.00 94.38 196 SER A CA 1
ATOM 1570 C C . SER A 1 196 ? 18.090 -0.722 -7.233 1.00 94.38 196 SER A C 1
ATOM 1572 O O . SER A 1 196 ? 18.699 -0.320 -6.244 1.00 94.38 196 SER A O 1
ATOM 1574 N N . TRP A 1 197 ? 17.134 0.023 -7.789 1.00 93.56 197 TRP A N 1
ATOM 1575 C CA . TRP A 1 197 ? 16.717 1.326 -7.281 1.00 93.56 197 TRP A CA 1
ATOM 1576 C C . TRP A 1 197 ? 15.976 1.276 -5.931 1.00 93.56 197 TRP A C 1
ATOM 1578 O O . TRP A 1 197 ? 15.660 2.333 -5.394 1.00 93.56 197 TRP A O 1
ATOM 1588 N N . LEU A 1 198 ? 15.734 0.086 -5.364 1.00 94.44 198 LEU A N 1
ATOM 1589 C CA . LEU A 1 198 ? 15.201 -0.119 -4.011 1.00 94.44 198 LEU A CA 1
ATOM 1590 C C . LEU A 1 198 ? 16.210 -0.754 -3.040 1.00 94.44 198 LEU A C 1
ATOM 1592 O O . LEU A 1 198 ? 15.825 -1.114 -1.926 1.00 94.44 198 LEU A O 1
ATOM 1596 N N . ASP A 1 199 ? 17.486 -0.891 -3.414 1.00 91.12 199 ASP A N 1
ATOM 1597 C CA . ASP A 1 199 ? 18.485 -1.597 -2.597 1.00 91.12 199 ASP A CA 1
ATOM 1598 C C . ASP A 1 199 ? 18.616 -1.034 -1.174 1.00 91.12 199 ASP A C 1
ATOM 1600 O O . ASP A 1 199 ? 18.741 -1.797 -0.216 1.00 91.12 199 ASP A O 1
ATOM 1604 N N . SER A 1 200 ? 18.480 0.286 -1.015 1.00 87.44 200 SER A N 1
ATOM 1605 C CA . SER A 1 200 ? 18.510 0.966 0.287 1.00 87.44 200 SER A CA 1
ATOM 1606 C C . SER A 1 200 ? 17.363 0.573 1.228 1.00 87.44 200 SER A C 1
ATOM 1608 O O . SER A 1 200 ? 17.469 0.791 2.432 1.00 87.44 200 SER A O 1
ATOM 1610 N N . LEU A 1 201 ? 16.281 -0.019 0.707 1.00 88.44 201 LEU A N 1
ATOM 1611 C CA . LEU A 1 201 ? 15.098 -0.406 1.477 1.00 88.44 201 LEU A CA 1
ATOM 1612 C C . LEU A 1 201 ? 14.998 -1.907 1.737 1.00 88.44 201 LEU A C 1
ATOM 1614 O O . LEU A 1 201 ? 14.132 -2.307 2.509 1.00 88.44 201 LEU A O 1
ATOM 1618 N N . LYS A 1 202 ? 15.839 -2.753 1.127 1.00 83.81 202 LYS A N 1
ATOM 1619 C CA . LYS A 1 202 ? 15.653 -4.220 1.106 1.00 83.81 202 LYS A CA 1
ATOM 1620 C C . LYS A 1 202 ? 15.392 -4.857 2.476 1.00 83.81 202 LYS A C 1
ATOM 1622 O O . LYS A 1 202 ? 14.558 -5.757 2.567 1.00 83.81 202 LYS A O 1
ATOM 1627 N N . GLY A 1 203 ? 16.043 -4.369 3.535 1.00 84.06 203 GLY A N 1
ATOM 1628 C CA . GLY A 1 203 ? 15.820 -4.844 4.907 1.00 84.06 203 GLY A CA 1
ATOM 1629 C C . GLY A 1 203 ? 14.440 -4.498 5.484 1.00 84.06 203 GLY A C 1
ATOM 1630 O O . GLY A 1 203 ? 13.916 -5.233 6.315 1.00 84.06 203 GLY A O 1
ATOM 1631 N N . ASP A 1 204 ? 13.823 -3.419 5.007 1.00 88.12 204 ASP A N 1
ATOM 1632 C CA . ASP A 1 204 ? 12.552 -2.898 5.502 1.00 88.12 204 ASP A CA 1
ATOM 1633 C C . ASP A 1 204 ? 11.357 -3.234 4.599 1.00 88.12 204 ASP A C 1
ATOM 1635 O O . ASP A 1 204 ? 10.239 -3.268 5.105 1.00 88.12 204 ASP A O 1
ATOM 1639 N N . LEU A 1 205 ? 11.541 -3.539 3.305 1.00 87.62 205 LEU A N 1
ATOM 1640 C CA . LEU A 1 205 ? 10.435 -3.765 2.347 1.00 87.62 205 LEU A CA 1
ATOM 1641 C C . LEU A 1 205 ? 9.415 -4.810 2.821 1.00 87.62 205 LEU A C 1
ATOM 1643 O O . LEU A 1 205 ? 8.229 -4.699 2.529 1.00 87.62 205 LEU A O 1
ATOM 1647 N N . LYS A 1 206 ? 9.865 -5.822 3.568 1.00 85.88 206 LYS A N 1
ATOM 1648 C CA . LYS A 1 206 ? 9.023 -6.917 4.079 1.00 85.88 206 LYS A CA 1
ATOM 1649 C C . LYS A 1 206 ? 8.552 -6.681 5.526 1.00 85.88 206 LYS A C 1
ATOM 1651 O O . LYS A 1 206 ? 7.974 -7.581 6.130 1.00 85.88 206 LYS A O 1
ATOM 1656 N N . ASN A 1 207 ? 8.790 -5.495 6.089 1.00 88.81 207 ASN A N 1
ATOM 1657 C CA . ASN A 1 207 ? 8.385 -5.124 7.440 1.00 88.81 207 ASN A CA 1
ATOM 1658 C C . ASN A 1 207 ? 6.962 -4.542 7.452 1.00 88.81 207 ASN A C 1
ATOM 1660 O O . ASN A 1 207 ? 6.733 -3.396 7.067 1.00 88.81 207 ASN A O 1
ATOM 1664 N N . ASN A 1 208 ? 6.006 -5.319 7.959 1.00 85.62 208 ASN A N 1
ATOM 1665 C CA . ASN A 1 208 ? 4.592 -4.928 8.008 1.00 85.62 208 ASN A CA 1
ATOM 1666 C C . ASN A 1 208 ? 4.349 -3.684 8.876 1.00 85.62 208 ASN A C 1
ATOM 1668 O O . ASN A 1 208 ? 3.486 -2.875 8.545 1.00 85.62 208 ASN A O 1
ATOM 1672 N N . GLN A 1 209 ? 5.152 -3.487 9.928 1.00 87.88 209 GLN A N 1
ATOM 1673 C CA . GLN A 1 209 ? 5.074 -2.323 10.823 1.00 87.88 209 GLN A CA 1
ATOM 1674 C C . GLN A 1 209 ? 5.516 -1.021 10.136 1.00 87.88 209 GLN A C 1
ATOM 1676 O O . GLN A 1 209 ? 5.207 0.060 10.622 1.00 87.88 209 GLN A O 1
ATOM 1681 N N . LYS A 1 210 ? 6.225 -1.113 9.004 1.00 90.94 210 LYS A N 1
ATOM 1682 C CA . LYS A 1 210 ? 6.602 0.023 8.149 1.00 90.94 210 LYS A CA 1
ATOM 1683 C C . LYS A 1 210 ? 5.841 0.030 6.818 1.00 90.94 210 LYS A C 1
ATOM 1685 O O . LYS A 1 210 ? 6.134 0.844 5.951 1.00 90.94 210 LYS A O 1
ATOM 1690 N N . GLY A 1 211 ? 4.878 -0.874 6.637 1.00 92.50 211 GLY A N 1
ATOM 1691 C CA . GLY A 1 211 ? 4.170 -1.079 5.378 1.00 92.50 211 GLY A CA 1
ATOM 1692 C C . GLY A 1 211 ? 4.854 -2.094 4.464 1.00 92.50 211 GLY A C 1
ATOM 1693 O O . GLY A 1 211 ? 5.862 -1.802 3.830 1.00 92.50 211 GLY A O 1
ATOM 1694 N N . TYR A 1 212 ? 4.280 -3.290 4.349 1.00 96.25 212 TYR A N 1
ATOM 1695 C CA . TYR A 1 212 ? 4.833 -4.341 3.493 1.00 96.25 212 TYR A CA 1
ATOM 1696 C C . TYR A 1 212 ? 4.713 -3.974 2.011 1.00 96.25 212 TYR A C 1
ATOM 1698 O O . TYR A 1 212 ? 3.621 -3.643 1.542 1.00 96.25 212 TYR A O 1
ATOM 1706 N N . LEU A 1 213 ? 5.813 -4.097 1.272 1.00 96.44 213 LEU A N 1
ATOM 1707 C CA . LEU A 1 213 ? 5.899 -3.885 -0.166 1.00 96.44 213 LEU A CA 1
ATOM 1708 C C . LEU A 1 213 ? 6.323 -5.171 -0.884 1.00 96.44 213 LEU A C 1
ATOM 1710 O O . LEU A 1 213 ? 7.200 -5.914 -0.438 1.00 96.44 213 LEU A O 1
ATOM 1714 N N . TYR A 1 214 ? 5.735 -5.401 -2.051 1.00 96.56 214 TYR A N 1
ATOM 1715 C CA . TYR A 1 214 ? 6.187 -6.394 -3.021 1.00 96.56 214 TYR A CA 1
ATOM 1716 C C . TYR A 1 214 ? 6.050 -5.833 -4.435 1.00 96.56 214 TYR A C 1
ATOM 1718 O O . TYR A 1 214 ? 5.447 -4.779 -4.633 1.00 96.56 214 TYR A O 1
ATOM 1726 N N . ALA A 1 215 ? 6.628 -6.507 -5.423 1.00 97.19 215 ALA A N 1
ATOM 1727 C CA . ALA A 1 215 ? 6.568 -6.049 -6.800 1.00 97.19 215 ALA A CA 1
ATOM 1728 C C . ALA A 1 215 ? 6.296 -7.196 -7.761 1.00 97.19 215 ALA A C 1
ATOM 1730 O O . ALA A 1 215 ? 6.681 -8.333 -7.502 1.00 97.19 215 ALA A O 1
ATOM 1731 N N . CYS A 1 216 ? 5.671 -6.876 -8.884 1.00 95.56 216 CYS A N 1
ATOM 1732 C CA . CYS A 1 216 ? 5.340 -7.819 -9.939 1.00 95.56 216 CYS A CA 1
ATOM 1733 C C . CYS A 1 216 ? 5.719 -7.248 -11.301 1.00 95.56 216 CYS A C 1
ATOM 1735 O O . CYS A 1 216 ? 5.760 -6.029 -11.503 1.00 95.56 216 CYS A O 1
ATOM 1737 N N . GLU A 1 217 ? 5.932 -8.140 -12.263 1.00 95.69 217 GLU A N 1
ATOM 1738 C CA . GLU A 1 217 ? 5.928 -7.739 -13.662 1.00 95.69 217 GLU A CA 1
ATOM 1739 C C . GLU A 1 217 ? 4.532 -7.236 -14.053 1.00 95.69 217 GLU A C 1
ATOM 1741 O O . GLU A 1 217 ? 3.503 -7.745 -13.597 1.00 95.69 217 GLU A O 1
ATOM 1746 N N . VAL A 1 218 ? 4.491 -6.238 -14.934 1.00 94.38 218 VAL A N 1
ATOM 1747 C CA . VAL A 1 218 ? 3.237 -5.595 -15.358 1.00 94.38 218 VAL A CA 1
ATOM 1748 C C . VAL A 1 218 ? 2.278 -6.611 -15.975 1.00 94.38 218 VAL A C 1
ATOM 1750 O O . VAL A 1 218 ? 1.091 -6.601 -15.656 1.00 94.38 218 VAL A O 1
ATOM 1753 N N . LYS A 1 219 ? 2.804 -7.547 -16.775 1.00 92.88 219 LYS A N 1
ATOM 1754 C CA . LYS A 1 219 ? 2.032 -8.624 -17.408 1.00 92.88 219 LYS A CA 1
ATOM 1755 C C . LYS A 1 219 ? 1.296 -9.517 -16.403 1.00 92.88 219 LYS A C 1
ATOM 1757 O O . LYS A 1 219 ? 0.217 -10.011 -16.713 1.00 92.88 219 LYS A O 1
ATOM 1762 N N . ASP A 1 220 ? 1.863 -9.732 -15.216 1.00 94.00 220 ASP A N 1
ATOM 1763 C CA . ASP A 1 220 ? 1.272 -10.589 -14.186 1.00 94.00 220 ASP A CA 1
ATOM 1764 C C . ASP A 1 220 ? 0.263 -9.816 -13.337 1.00 94.00 220 ASP A C 1
ATOM 1766 O O . ASP A 1 220 ? -0.771 -10.358 -12.952 1.00 94.00 220 ASP A O 1
ATOM 1770 N N . PHE A 1 221 ? 0.500 -8.521 -13.129 1.00 93.31 221 PHE A N 1
ATOM 1771 C CA . PHE A 1 221 ? -0.445 -7.634 -12.458 1.00 93.31 221 PHE A CA 1
ATOM 1772 C C . PHE A 1 221 ? -1.745 -7.439 -13.260 1.00 93.31 221 PHE A C 1
ATOM 1774 O O . PHE A 1 221 ? -2.840 -7.617 -12.723 1.00 93.31 221 PHE A O 1
ATOM 1781 N N . VAL A 1 222 ? -1.657 -7.153 -14.566 1.00 90.56 222 VAL A N 1
ATOM 1782 C CA . VAL A 1 222 ? -2.845 -6.907 -15.415 1.00 90.56 222 VAL A CA 1
ATOM 1783 C C . VAL A 1 222 ? -3.705 -8.157 -15.648 1.00 90.56 222 VAL A C 1
ATOM 1785 O O . VAL A 1 222 ? -4.825 -8.062 -16.154 1.00 90.56 222 VAL A O 1
ATOM 1788 N N . LYS A 1 223 ? -3.237 -9.356 -15.267 1.00 90.12 223 LYS A N 1
ATOM 1789 C CA . LYS A 1 223 ? -4.081 -10.565 -15.236 1.00 90.12 223 LYS A CA 1
ATOM 1790 C C . LYS A 1 223 ? -5.187 -10.442 -14.188 1.00 90.12 223 LYS A C 1
ATOM 1792 O O . LYS A 1 223 ? -6.311 -10.832 -14.484 1.00 90.12 223 LYS A O 1
ATOM 1797 N N . ASN A 1 224 ? -4.881 -9.840 -13.039 1.00 86.81 224 ASN A N 1
ATOM 1798 C CA . ASN A 1 224 ? -5.784 -9.722 -11.891 1.00 86.81 224 ASN A CA 1
ATOM 1799 C C . ASN A 1 224 ? -6.428 -8.331 -11.762 1.00 86.81 224 ASN A C 1
ATOM 1801 O O . ASN A 1 224 ? -7.404 -8.172 -11.035 1.00 86.81 224 ASN A O 1
ATOM 1805 N N . VAL A 1 225 ? -5.917 -7.329 -12.484 1.00 82.88 225 VAL A N 1
ATOM 1806 C CA . VAL A 1 225 ? -6.394 -5.940 -12.426 1.00 82.88 225 VAL A CA 1
ATOM 1807 C C . VAL A 1 225 ? -6.803 -5.465 -13.819 1.00 82.88 225 VAL A C 1
ATOM 1809 O O . VAL A 1 225 ? -5.953 -5.254 -14.680 1.00 82.88 225 VAL A O 1
ATOM 1812 N N . LYS A 1 226 ? -8.115 -5.310 -14.047 1.00 79.19 226 LYS A N 1
ATOM 1813 C CA . LYS A 1 226 ? -8.703 -5.036 -15.377 1.00 79.19 226 LYS A CA 1
ATOM 1814 C C . LYS A 1 226 ? -9.200 -3.607 -15.594 1.00 79.19 226 LYS A C 1
ATOM 1816 O O . LYS A 1 226 ? -9.568 -3.272 -16.710 1.00 79.19 226 LYS A O 1
ATOM 1821 N N . PHE A 1 227 ? -9.206 -2.775 -14.555 1.00 77.44 227 PHE A N 1
ATOM 1822 C CA . PHE A 1 227 ? -9.676 -1.386 -14.635 1.00 77.44 227 PHE A CA 1
ATOM 1823 C C . PHE A 1 227 ? -8.597 -0.391 -15.099 1.00 77.44 227 PHE A C 1
ATOM 1825 O O . PHE A 1 227 ? -8.873 0.799 -15.234 1.00 77.44 227 PHE A O 1
ATOM 1832 N N . LEU A 1 228 ? -7.361 -0.857 -15.312 1.00 71.81 228 LEU A N 1
ATOM 1833 C CA . LEU A 1 228 ? -6.307 -0.061 -15.938 1.00 71.81 228 LEU A CA 1
ATOM 1834 C C . LEU A 1 228 ? -6.582 0.100 -17.442 1.00 71.81 228 LEU A C 1
ATOM 1836 O O . LEU A 1 228 ? -7.265 -0.745 -18.027 1.00 71.81 228 LEU A O 1
ATOM 1840 N N . PRO A 1 229 ? -6.027 1.132 -18.106 1.00 77.62 229 PRO A N 1
ATOM 1841 C CA . PRO A 1 229 ? -6.084 1.200 -19.554 1.00 77.62 229 PRO A CA 1
ATOM 1842 C C . PRO A 1 229 ? -5.314 0.012 -20.124 1.00 77.62 229 PRO A C 1
ATOM 1844 O O . PRO A 1 229 ? -4.489 -0.588 -19.425 1.00 77.62 229 PRO A O 1
ATOM 1847 N N . PRO A 1 230 ? -5.502 -0.292 -21.411 1.00 80.31 230 PRO A N 1
ATOM 1848 C CA . PRO A 1 230 ? -4.627 -1.221 -22.099 1.00 80.31 230 PRO A CA 1
ATOM 1849 C C . PRO A 1 230 ? -3.159 -0.790 -21.942 1.00 80.31 230 PRO A C 1
ATOM 1851 O O . PRO A 1 230 ? -2.747 0.243 -22.464 1.00 80.31 230 PRO A O 1
ATOM 1854 N N . ILE A 1 231 ? -2.377 -1.580 -21.201 1.00 82.56 231 ILE A N 1
ATOM 1855 C CA . ILE A 1 231 ? -0.923 -1.434 -21.112 1.00 82.56 231 ILE A CA 1
ATOM 1856 C C . ILE A 1 231 ? -0.317 -2.481 -22.040 1.00 82.56 231 ILE A C 1
ATOM 1858 O O . ILE A 1 231 ? -0.411 -3.683 -21.787 1.00 82.56 231 ILE A O 1
ATOM 1862 N N . THR A 1 232 ? 0.286 -2.023 -23.129 1.00 81.19 232 THR A N 1
ATOM 1863 C CA . THR A 1 232 ? 0.865 -2.859 -24.184 1.00 81.19 232 THR A CA 1
ATOM 1864 C C . THR A 1 232 ? 2.389 -2.763 -24.182 1.00 81.19 232 THR A C 1
ATOM 1866 O O . THR A 1 232 ? 2.978 -1.835 -23.627 1.00 81.19 232 THR A O 1
ATOM 1869 N N . ASN A 1 233 ? 3.039 -3.736 -24.827 1.00 85.44 233 ASN A N 1
ATOM 1870 C CA . ASN A 1 233 ? 4.474 -3.710 -25.126 1.00 85.44 233 ASN A CA 1
ATOM 1871 C C . ASN A 1 233 ? 5.410 -3.652 -23.901 1.00 85.44 233 ASN A C 1
ATOM 1873 O O . ASN A 1 233 ? 6.529 -3.164 -24.030 1.00 85.44 233 ASN A O 1
ATOM 1877 N N . VAL A 1 234 ? 4.989 -4.161 -22.735 1.00 88.88 234 VAL A N 1
ATOM 1878 C CA . VAL A 1 234 ? 5.838 -4.264 -21.531 1.00 88.88 234 VAL A CA 1
ATOM 1879 C C . VAL A 1 234 ? 6.305 -5.704 -21.331 1.00 88.88 234 VAL A C 1
ATOM 1881 O O . VAL A 1 234 ? 5.550 -6.549 -20.850 1.00 88.88 234 VAL A O 1
ATOM 1884 N N . ASP A 1 235 ? 7.552 -5.989 -21.691 1.00 85.94 235 ASP A N 1
ATOM 1885 C CA . ASP A 1 235 ? 8.147 -7.331 -21.630 1.00 85.94 235 ASP A CA 1
ATOM 1886 C C . ASP A 1 235 ? 9.497 -7.375 -20.895 1.00 85.94 235 ASP A C 1
ATOM 1888 O O . ASP A 1 235 ? 10.072 -8.451 -20.725 1.00 85.94 235 ASP A O 1
ATOM 1892 N N . GLN A 1 236 ? 9.988 -6.225 -20.427 1.00 91.19 236 GLN A N 1
ATOM 1893 C CA . GLN A 1 236 ? 11.217 -6.107 -19.649 1.00 91.19 236 GLN A CA 1
ATOM 1894 C C . GLN A 1 236 ? 10.945 -5.492 -18.273 1.00 91.19 236 GLN A C 1
ATOM 1896 O O . GLN A 1 236 ? 10.089 -4.621 -18.117 1.00 91.19 236 GLN A O 1
ATOM 1901 N N . LEU A 1 237 ? 11.704 -5.926 -17.265 1.00 93.44 237 LEU A N 1
ATOM 1902 C CA . LEU A 1 237 ? 11.611 -5.382 -15.911 1.00 93.44 237 LEU A CA 1
ATOM 1903 C C . LEU A 1 237 ? 12.374 -4.052 -15.802 1.00 93.44 237 LEU A C 1
ATOM 1905 O O . LEU A 1 237 ? 13.487 -3.924 -16.316 1.00 93.44 237 LEU A O 1
ATOM 1909 N N . LEU A 1 238 ? 11.792 -3.076 -15.103 1.00 93.00 238 LEU A N 1
ATOM 1910 C CA . LEU A 1 238 ? 12.459 -1.813 -14.776 1.00 93.00 238 LEU A CA 1
ATOM 1911 C C . LEU A 1 238 ? 13.329 -1.968 -13.513 1.00 93.00 238 LEU A C 1
ATOM 1913 O O . LEU A 1 238 ? 12.829 -1.838 -12.394 1.00 93.00 238 LEU A O 1
ATOM 1917 N N . ILE A 1 239 ? 14.612 -2.282 -13.712 1.00 89.75 239 ILE A N 1
ATOM 1918 C CA . ILE A 1 239 ? 15.606 -2.609 -12.666 1.00 89.75 239 ILE A CA 1
ATOM 1919 C C . ILE A 1 239 ? 16.457 -1.409 -12.264 1.00 89.75 239 ILE A C 1
ATOM 1921 O O . ILE A 1 239 ? 16.736 -0.554 -13.130 1.00 89.75 239 ILE A O 1
#

Secondary structure (DSSP, 8-state):
-------------S-------S--SS-HHHHTSHHHHHHHHHHHHTS-TTSS-BTTTTBSEEEEE--SEE-SS---TTEEEEEHHHIIIIIHHHHHHHHHHHHH-SSPEEEEEEEEEE-EEE-TTS-EEE-EEEE-SS-EEEEPEEEEEEEEEEPP-TT-PEEEEEEEEE--TT--HHHIIIII--SSS--GGG-GGGGGGTTTTT-GGG--EEEE-HHHHHHH--SS----SEEEE--

Radius of gyration: 19.09 Å; chains: 1; bounding box: 46×42×65 Å

InterPro domains:
  IPR001604 DNA/RNA non-specific endonuclease/pyrophosphatase/phosphodiesterase domain [PF01223] (17-220)
  IPR001604 DNA/RNA non-specific endonuclease/pyrophosphatase/phosphodiesterase domain [SM00892] (2-221)
  IPR040255 Non-specific endonuclease [PTHR13966] (12-231)
  IPR044925 His-Me finger superfamily [SSF54060] (21-222)
  IPR044929 DNA/RNA non-specific endonuclease superfamily [G3DSA:3.40.570.10] (7-202)

Sequence (239 aa):
MQRETSDYYQKCARSVKFQTAGFFEDNVDRLYSFNSQKSVISKSLGVAETKYFDKESNLFLSRGHLAGKAIGDISICERAPQWQTFNGGNWNSLENNIRALSLRHTVPLEFYSGTIGISSLPNSKNVSQEIYLHDTKTEKKIPVPKLYFRVILEQEQSSKRRKGVVVIGVNNPYANPSEIRNSYKICEPNVIDKLSWLDSLKGDLKNNQKGYLYACEVKDFVKNVKFLPPITNVDQLLI

pLDDT: mean 80.89, std 21.67, range [23.73, 97.56]

Foldseek 3Di:
DDDDDDPPPPPPDPDDPDDPVPPDPDPVVQLQDLVLQLVQQLVVLVHHSPPQGDVVLQRGWDWAFFPAPEFFDDPPHGTATFRCLARVFVVVVVVVLVVVCQVPPPFHKHKYKDADAAAWDQGPVGDTDGGASDDDPVDGDRGHGQKIKMKIWGDDDPDDQIAIKMKMWGRDLPQDPVCCVPPVDQFDDFCPVVAPSCPVCVVPCCRSSNIHMTMDQPVRNCVRPPRGDDDPRHDHHND

Organism: Megaselia scalaris (NCBI:txid36166)